Protein AF-A0A2K6EW60-F1 (afdb_monomer)

Foldseek 3Di:
DDDDDDDDDDDDDDDDDDDDDDDDDPDDPPDDPVVVVVVVVVVVVVVVVVVVVVVVVVVVVVVVVVVVVVVVVVVVVVVVVVVVVPDPDDDDDDDDDDDDDDDDDDDDDDDDDDDDDDDDDDDDDDDPDDPPDPPPPDDDWDWDWDADPVDDWDDDPPDTAGQTDTPDTDDDQWDDDPSDIDGDDDDDDDDKDKDWDQDQPQKDKDFDKDQDPDDDDPDDRIDGPDMWMDGAHNPRGTDMTMDD

InterPro domains:
  IPR006052 Tumour necrosis factor domain [PS50049] (141-244)
  IPR008983 Tumour necrosis factor-like domain superfamily [G3DSA:2.60.120.40] (130-244)
  IPR008983 Tumour necrosis factor-like domain superfamily [SSF49842] (140-243)
  IPR051748 Tumor Necrosis Factor Ligand Superfamily [PTHR15151] (17-244)

Nearest PDB structures (foldseek):
  4zch-assembly2_B  TM=1.002E+00  e=2.000E-14  Homo sapiens
  6fxn-assembly2_L  TM=9.924E-01  e=2.827E-14  Homo sapiens
  3v56-assembly1_B  TM=1.003E+00  e=1.421E-13  Homo sapiens
  4zch-assembly1_A  TM=9.980E-01  e=1.006E-13  Homo sapiens

Secondary structure (DSSP, 8-state):
--------------------------------HHHHHHHHHHHHHHHHHHHHHHHHHHHHHHHHHHHHHHHHHHHHHHHHHHHHHT---PPPP--------------------------------------PPP----PPPEEEEEE-SSSPPEEETTEEE--EEEEEEESSSEEE-SSSEEE-S-S-----EEEEE---SSEEEEEEEEE-SS--TT--SEEEEEEEEEE--SSS--EEEEE-

Organism: Propithecus coquereli (NCBI:txid379532)

Solvent-accessible surface area (backbone atoms only — not comparable to full-atom values): 16689 Å² total; per-residue (Å²): 131,85,78,88,78,90,80,87,80,85,89,83,90,81,82,90,87,85,87,85,81,89,80,91,79,89,72,82,84,79,74,57,69,72,61,53,54,53,50,53,52,51,51,52,51,52,52,50,51,51,49,51,51,53,50,52,50,49,54,52,50,53,49,53,52,52,51,52,51,50,52,56,49,51,54,50,52,52,52,49,50,54,58,63,73,71,59,80,79,83,80,86,85,80,93,84,82,89,84,85,86,84,88,87,86,87,84,92,79,90,86,82,87,84,83,90,82,92,84,83,87,81,91,83,88,76,79,94,63,78,81,77,68,82,78,77,76,84,72,84,61,46,69,44,72,40,78,40,86,88,54,74,72,47,74,57,87,100,42,77,40,77,38,60,37,82,69,51,76,40,80,68,41,55,41,83,54,94,78,40,82,41,80,70,54,93,78,90,79,92,66,71,50,73,50,78,41,69,56,49,55,63,63,46,71,54,68,49,66,49,71,53,91,76,72,62,96,87,55,72,50,65,40,74,78,45,75,32,73,42,77,35,46,80,69,84,28,76,50,71,41,71,45,106

pLDDT: mean 74.71, std 27.32, range [27.41, 98.81]

Mean predicted aligned error: 21.94 Å

Sequence (244 aa):
MEREQSRLSSSLKKREEMKPKECVSILPQKESPSVRVSRDGQLLAATLLLALLSCCLAVVSFYQVATLQADLASLRAELQGHQAEQLPEAAVVPTAVLGEAPAVTPGLKIFVPPAPGESNSSRSRRSKRALQGPEETVTQDCLQLIADGDTPTIRKGAYTFVPWLLSFKRGRALEEKENKILVKETGYFFIYGQVLYTDSTFA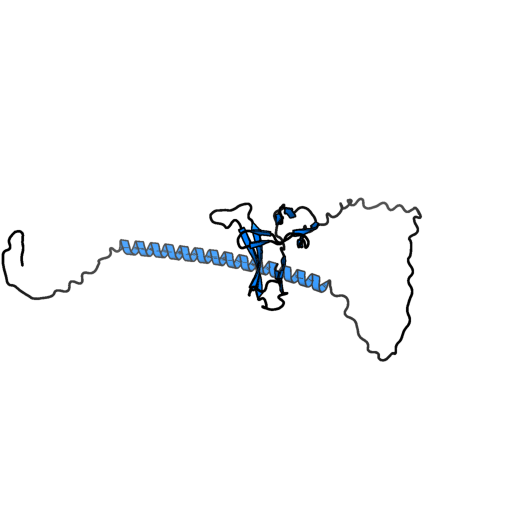MGHLIQRKKVHVFGDELSLVTLFRCIQNMPETLPNNSCYSA

Structure (mmCIF, N/CA/C/O backbone):
data_AF-A0A2K6EW60-F1
#
_entry.id   AF-A0A2K6EW60-F1
#
loop_
_atom_site.group_PDB
_atom_site.id
_atom_site.type_symbol
_atom_site.label_atom_id
_atom_site.label_alt_id
_atom_site.label_comp_id
_atom_site.label_asym_id
_atom_site.label_entity_id
_atom_site.label_seq_id
_atom_site.pdbx_PDB_ins_code
_atom_site.Cartn_x
_atom_site.Cartn_y
_atom_site.Cartn_z
_atom_site.occupancy
_atom_site.B_iso_or_equiv
_atom_site.auth_seq_id
_atom_site.auth_comp_id
_atom_site.auth_asym_id
_atom_site.auth_atom_id
_atom_site.pdbx_PDB_model_num
ATOM 1 N N . MET A 1 1 ? -30.288 -68.039 -40.093 1.00 37.00 1 MET A N 1
ATOM 2 C CA . MET A 1 1 ? -29.920 -68.595 -38.773 1.00 37.00 1 MET A CA 1
ATOM 3 C C . MET A 1 1 ? -30.644 -67.744 -37.745 1.00 37.00 1 MET A C 1
ATOM 5 O O . MET A 1 1 ? -30.634 -66.532 -37.898 1.00 37.00 1 MET A O 1
ATOM 9 N N . GLU A 1 2 ? -31.534 -68.296 -36.923 1.00 28.55 2 GLU A N 1
ATOM 10 C CA . GLU A 1 2 ? -31.277 -69.320 -35.887 1.00 28.55 2 GLU A CA 1
ATOM 11 C C . GLU A 1 2 ? -30.359 -68.774 -34.773 1.00 28.55 2 GLU A C 1
ATOM 13 O O . GLU A 1 2 ? -29.319 -68.212 -35.093 1.00 28.55 2 GLU A O 1
ATOM 18 N N . ARG A 1 3 ? -30.684 -68.909 -33.478 1.00 32.09 3 ARG A N 1
ATOM 19 C CA . ARG A 1 3 ? -31.762 -69.715 -32.861 1.00 32.09 3 ARG A CA 1
ATOM 20 C C . ARG A 1 3 ? -32.181 -69.167 -31.483 1.00 32.09 3 ARG A C 1
ATOM 22 O O . ARG A 1 3 ? -31.353 -68.578 -30.813 1.00 32.09 3 ARG A O 1
ATOM 29 N N . GLU A 1 4 ? -33.457 -69.391 -31.135 1.00 35.03 4 GLU A N 1
ATOM 30 C CA . GLU A 1 4 ? -34.019 -69.892 -29.851 1.00 35.03 4 GLU A CA 1
ATOM 31 C C . GLU A 1 4 ? -33.426 -69.458 -28.467 1.00 35.03 4 GLU A C 1
ATOM 33 O O . GLU A 1 4 ? -32.244 -69.209 -28.325 1.00 35.03 4 GLU A O 1
ATOM 38 N N . GLN A 1 5 ? -34.181 -69.392 -27.353 1.00 37.41 5 GLN A N 1
ATOM 39 C CA . GLN A 1 5 ? -35.509 -69.963 -27.069 1.00 37.41 5 GLN A CA 1
ATOM 40 C C . GLN A 1 5 ? -36.254 -69.277 -25.893 1.00 37.41 5 GLN A C 1
ATOM 42 O O . GLN A 1 5 ? -35.665 -69.003 -24.854 1.00 37.41 5 GLN A O 1
ATOM 47 N N . SER A 1 6 ? -37.594 -69.272 -25.986 1.00 34.19 6 SER A N 1
ATOM 48 C CA . SER A 1 6 ? -38.543 -69.589 -24.888 1.00 34.19 6 SER A CA 1
ATOM 49 C C . SER A 1 6 ? -38.905 -68.548 -23.799 1.00 34.19 6 SER A C 1
ATOM 51 O O . SER A 1 6 ? -38.083 -67.722 -23.436 1.00 34.19 6 SER A O 1
ATOM 53 N N . ARG A 1 7 ? -40.120 -68.560 -23.202 1.00 35.72 7 ARG A N 1
ATOM 54 C CA . ARG A 1 7 ? -41.441 -69.139 -23.599 1.00 35.72 7 ARG A CA 1
ATOM 55 C C . ARG A 1 7 ? -42.582 -68.576 -22.716 1.00 35.72 7 ARG A C 1
ATOM 57 O O . ARG A 1 7 ? -42.380 -68.431 -21.522 1.00 35.72 7 ARG A O 1
ATOM 64 N N . LEU A 1 8 ? -43.796 -68.526 -23.294 1.00 33.47 8 LEU A N 1
ATOM 65 C CA . LEU A 1 8 ? -45.128 -68.634 -22.640 1.00 33.47 8 LEU A CA 1
ATOM 66 C C . LEU A 1 8 ? -45.577 -67.475 -21.700 1.00 33.47 8 LEU A C 1
ATOM 68 O O . LEU A 1 8 ? -44.749 -66.792 -21.120 1.00 33.47 8 LEU A O 1
ATOM 72 N N . SER A 1 9 ? -46.879 -67.182 -21.530 1.00 31.69 9 SER A N 1
ATOM 73 C CA . SER A 1 9 ? -48.114 -67.844 -22.019 1.00 31.69 9 SER A CA 1
ATOM 74 C C . SER A 1 9 ? -49.239 -66.868 -22.461 1.00 31.69 9 SER A C 1
ATOM 76 O O . SER A 1 9 ? -49.201 -65.675 -22.189 1.00 31.69 9 SER A O 1
ATOM 78 N N . SER A 1 10 ? -50.221 -67.432 -23.185 1.00 28.69 10 SER A N 1
ATOM 79 C CA . SER A 1 10 ? -51.613 -66.993 -23.484 1.00 28.69 10 SER A CA 1
ATOM 80 C C . SER A 1 10 ? -52.146 -65.673 -22.882 1.00 28.69 10 SER A C 1
ATOM 82 O O . SER A 1 10 ? -52.072 -65.496 -21.674 1.00 28.69 10 SER A O 1
ATOM 84 N N . SER A 1 11 ? -52.768 -64.720 -23.595 1.00 29.05 11 SER A N 1
ATOM 85 C CA . SER A 1 11 ? -53.714 -64.735 -24.744 1.00 29.05 11 SER A CA 1
ATOM 86 C C . SER A 1 11 ? -55.158 -65.211 -24.451 1.00 29.05 11 SER A C 1
ATOM 88 O O . SER A 1 11 ? -55.350 -66.354 -24.052 1.00 29.05 11 SER A O 1
ATOM 90 N N . LEU A 1 12 ? -56.172 -64.350 -24.713 1.00 32.97 12 LEU A N 1
ATOM 91 C CA . LEU A 1 12 ? -57.373 -64.607 -25.562 1.00 32.97 12 LEU A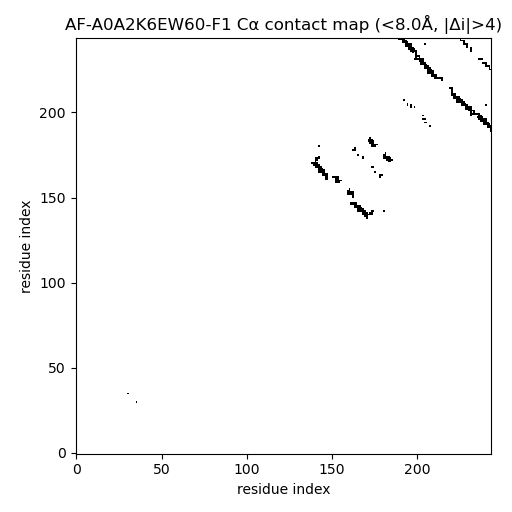 CA 1
ATOM 92 C C . LEU A 1 12 ? -58.561 -63.618 -25.373 1.00 32.97 12 LEU A C 1
ATOM 94 O O . LEU A 1 12 ? -59.160 -63.602 -24.308 1.00 32.97 12 LEU A O 1
ATOM 98 N N . LYS A 1 13 ? -59.027 -63.013 -26.494 1.00 30.81 13 LYS A N 1
ATOM 99 C CA . LYS A 1 13 ? -60.425 -62.556 -26.804 1.00 30.81 13 LYS A CA 1
ATOM 100 C C . LYS A 1 13 ? -61.049 -61.451 -25.902 1.00 30.81 13 LYS A C 1
ATOM 102 O O . LYS A 1 13 ? -60.598 -61.232 -24.794 1.00 30.81 13 LYS A O 1
ATOM 107 N N . LYS A 1 14 ? -62.090 -60.689 -26.294 1.00 29.70 14 LYS A N 1
ATOM 108 C CA . LYS A 1 14 ? -62.902 -60.502 -27.537 1.00 29.70 14 LYS A CA 1
ATOM 109 C C . LYS A 1 14 ? -63.419 -59.027 -27.485 1.00 29.70 14 LYS A C 1
ATOM 111 O O . LYS A 1 14 ? -63.946 -58.666 -26.445 1.00 29.70 14 LYS A O 1
ATOM 116 N N . ARG A 1 15 ? -63.197 -58.150 -28.481 1.00 31.23 15 ARG A N 1
ATOM 117 C CA . ARG A 1 15 ? -64.096 -57.817 -29.631 1.00 31.23 15 ARG A CA 1
ATOM 118 C C . ARG A 1 15 ? -64.902 -56.496 -29.454 1.00 31.23 15 ARG A C 1
ATOM 120 O O . ARG A 1 15 ? -65.101 -56.072 -28.329 1.00 31.23 15 ARG A O 1
ATOM 127 N N . GLU A 1 16 ? -65.283 -55.881 -30.589 1.00 30.16 16 GLU A N 1
ATOM 128 C CA . GLU A 1 16 ? -66.272 -54.791 -30.849 1.00 30.16 16 GLU A CA 1
ATOM 129 C C . GLU A 1 16 ? -67.360 -54.573 -29.762 1.00 30.16 16 GLU A C 1
ATOM 131 O O . GLU A 1 16 ? -67.877 -55.560 -29.243 1.00 30.16 16 GLU A O 1
ATOM 136 N N . GLU A 1 17 ? -67.848 -53.361 -29.437 1.00 31.44 17 GLU A N 1
ATOM 137 C CA . GLU A 1 17 ? -67.480 -51.964 -29.810 1.00 31.44 17 GLU A CA 1
ATOM 138 C C . GLU A 1 17 ? -67.852 -51.001 -28.619 1.00 31.44 17 GLU A C 1
ATOM 140 O O . GLU A 1 17 ? -67.762 -51.470 -27.489 1.00 31.44 17 GLU A O 1
ATOM 145 N N . MET A 1 18 ? -68.235 -49.704 -28.647 1.00 28.11 18 MET A N 1
ATOM 146 C CA . MET A 1 18 ? -68.664 -48.721 -29.673 1.00 28.11 18 MET A CA 1
ATOM 147 C C . MET A 1 18 ? -68.433 -47.253 -29.204 1.00 28.11 18 MET A C 1
ATOM 149 O O . MET A 1 18 ? -68.168 -47.019 -28.024 1.00 28.11 18 MET A O 1
ATOM 153 N N . LYS A 1 19 ? -68.611 -46.243 -30.080 1.00 42.91 19 LYS A N 1
ATOM 154 C CA . LYS A 1 19 ? -68.843 -44.813 -29.706 1.00 42.91 19 LYS A CA 1
ATOM 155 C C . LYS A 1 19 ? -70.358 -44.523 -29.585 1.00 42.91 19 LYS A C 1
ATOM 157 O O . LYS A 1 19 ? -71.101 -45.129 -30.354 1.00 42.91 19 LYS A O 1
ATOM 162 N N . PRO A 1 20 ? -70.848 -43.583 -28.727 1.00 41.34 20 PRO A N 1
ATOM 163 C CA . PRO A 1 20 ? -70.525 -42.145 -28.849 1.00 41.34 20 PRO A CA 1
ATOM 164 C C . PRO A 1 20 ? -70.610 -41.285 -27.546 1.00 41.34 20 PRO A C 1
ATOM 166 O O . PRO A 1 20 ? -70.787 -41.801 -26.452 1.00 41.34 20 PRO A O 1
ATOM 169 N N . LYS A 1 21 ? -70.562 -39.947 -27.720 1.00 28.11 21 LYS A N 1
ATOM 170 C CA . LYS A 1 21 ? -71.009 -38.858 -26.808 1.00 28.11 21 LYS A CA 1
ATOM 171 C C . LYS A 1 21 ? -70.290 -38.656 -25.459 1.00 28.11 21 LYS A C 1
ATOM 173 O O . LYS A 1 21 ? -70.706 -39.128 -24.411 1.00 28.11 21 LYS A O 1
ATOM 178 N N . GLU A 1 22 ? -69.250 -37.822 -25.523 1.00 45.56 22 GLU A N 1
ATOM 179 C CA . GLU A 1 22 ? -69.233 -36.478 -24.909 1.00 45.56 22 GLU A CA 1
ATOM 180 C C . GLU A 1 22 ? -70.225 -36.185 -23.764 1.00 45.56 22 GLU A C 1
ATOM 182 O O . GLU A 1 22 ? -71.439 -36.198 -23.961 1.00 45.56 22 GLU A O 1
ATOM 187 N N . CYS A 1 23 ? -69.692 -35.758 -22.613 1.00 28.62 23 CYS A N 1
ATOM 188 C CA . CYS A 1 23 ? -70.417 -34.919 -21.659 1.00 28.62 23 CYS A CA 1
ATOM 189 C C . CYS A 1 23 ? -69.422 -34.031 -20.885 1.00 28.62 23 CYS A C 1
ATOM 191 O O . CYS A 1 23 ? -68.579 -34.535 -20.141 1.00 28.62 23 CYS A O 1
ATOM 193 N N . VAL A 1 24 ? -69.483 -32.711 -21.088 1.00 44.97 24 VAL A N 1
ATOM 194 C CA . VAL A 1 24 ? -68.655 -31.738 -20.357 1.00 44.97 24 VAL A CA 1
ATOM 195 C C . VAL A 1 24 ? -69.242 -31.525 -18.963 1.00 44.97 24 VAL A C 1
ATOM 197 O O . VAL A 1 24 ? -70.320 -30.953 -18.822 1.00 44.97 24 VAL A O 1
ATOM 200 N N . SER A 1 25 ? -68.501 -31.926 -17.931 1.00 33.44 25 SER A N 1
ATOM 201 C CA . SER A 1 25 ? -68.887 -31.747 -16.525 1.00 33.44 25 SER A CA 1
ATOM 202 C C . SER A 1 25 ? -68.046 -30.660 -15.857 1.00 33.44 25 SER A C 1
ATOM 204 O O . SER A 1 25 ? -67.147 -30.949 -15.068 1.00 33.44 25 SER A O 1
ATOM 206 N N . ILE A 1 26 ? -68.347 -29.392 -16.160 1.00 44.56 26 ILE A N 1
ATOM 207 C CA . ILE A 1 26 ? -67.877 -28.266 -15.339 1.00 44.56 26 ILE A CA 1
ATOM 208 C C . ILE A 1 26 ? -68.571 -28.381 -13.979 1.00 44.56 26 ILE A C 1
ATOM 210 O O . ILE A 1 26 ? -69.775 -28.156 -13.874 1.00 44.56 26 ILE A O 1
ATOM 214 N N . LEU A 1 27 ? -67.814 -28.724 -12.938 1.00 33.81 27 LEU A N 1
ATOM 215 C CA . LEU A 1 27 ? -68.308 -28.775 -11.565 1.00 33.81 27 LEU A CA 1
ATOM 216 C C . LEU A 1 27 ? -67.555 -27.713 -10.748 1.00 33.81 27 LEU A C 1
ATOM 218 O O . LEU A 1 27 ? -66.328 -27.784 -10.653 1.00 33.81 27 LEU A O 1
ATOM 222 N N . PRO A 1 28 ? -68.242 -26.690 -10.202 1.00 39.62 28 PRO A N 1
ATOM 223 C CA . PRO A 1 28 ? -67.572 -25.580 -9.538 1.00 39.62 28 PRO A CA 1
ATOM 224 C C . PRO A 1 28 ? -66.906 -26.048 -8.242 1.00 39.62 28 PRO A C 1
ATOM 226 O O . PRO A 1 28 ? -67.552 -26.659 -7.386 1.00 39.62 28 PRO A O 1
ATOM 229 N N . GLN A 1 29 ? -65.626 -25.711 -8.061 1.00 36.34 29 GLN A N 1
ATOM 230 C CA . GLN A 1 29 ? -64.937 -25.934 -6.793 1.00 36.34 29 GLN A CA 1
ATOM 231 C C . GLN A 1 29 ? -65.559 -25.029 -5.723 1.00 36.34 29 GLN A C 1
ATOM 233 O O . GLN A 1 29 ? -65.269 -23.836 -5.630 1.00 36.34 29 GLN A O 1
ATOM 238 N N . LYS A 1 30 ? -66.458 -25.609 -4.925 1.00 41.06 30 LYS A N 1
ATOM 239 C CA . LYS A 1 30 ? -67.172 -24.937 -3.839 1.00 41.06 30 LYS A CA 1
ATOM 240 C C . LYS A 1 30 ? -66.220 -24.669 -2.670 1.00 41.06 30 LYS A C 1
ATOM 242 O O . LYS A 1 30 ? -66.219 -25.406 -1.687 1.00 41.06 30 LYS A O 1
ATOM 247 N N . GLU A 1 31 ? -65.403 -23.622 -2.782 1.00 45.00 31 GLU A N 1
ATOM 248 C CA . GLU A 1 31 ? -64.632 -23.106 -1.649 1.00 45.00 31 GLU A CA 1
ATOM 249 C C . GLU A 1 31 ? -65.576 -22.766 -0.486 1.00 45.00 31 GLU A C 1
ATOM 251 O O . GLU A 1 31 ? -66.509 -21.971 -0.629 1.00 45.00 31 GLU A O 1
ATOM 256 N N . SER A 1 32 ? -65.331 -23.368 0.677 1.00 47.62 32 SER A N 1
ATOM 257 C CA . SER A 1 32 ? -66.057 -23.051 1.906 1.00 47.62 32 SER A CA 1
ATOM 258 C C . SER A 1 32 ? -65.801 -21.590 2.308 1.00 47.62 32 SER A C 1
ATOM 260 O O . SER A 1 32 ? -64.632 -21.202 2.390 1.00 47.62 32 SER A O 1
ATOM 262 N N . PRO A 1 33 ? -66.837 -20.786 2.634 1.00 53.44 33 PRO A N 1
ATOM 263 C CA . PRO A 1 33 ? -66.670 -19.362 2.953 1.00 53.44 33 PRO A CA 1
ATOM 264 C C . PRO A 1 33 ? -65.633 -19.069 4.049 1.00 53.44 33 PRO A C 1
ATOM 266 O O . PRO A 1 33 ? -64.918 -18.073 3.976 1.00 53.44 33 PRO A O 1
ATOM 269 N N . SER A 1 34 ? -65.496 -19.971 5.026 1.00 50.94 34 SER A N 1
ATOM 270 C CA . SER A 1 34 ? -64.519 -19.886 6.117 1.00 50.94 34 SER A CA 1
ATOM 271 C C . SER A 1 34 ? -63.055 -19.863 5.659 1.00 50.94 34 SER A C 1
ATOM 273 O O . SER A 1 34 ? -62.233 -19.197 6.287 1.00 50.94 34 SER A O 1
ATOM 275 N N . VAL A 1 35 ? -62.710 -20.553 4.566 1.00 47.88 35 VAL A N 1
ATOM 276 C CA . VAL A 1 35 ? -61.325 -20.623 4.063 1.00 47.88 35 VAL A CA 1
ATOM 277 C C . VAL A 1 35 ? -60.925 -19.309 3.396 1.00 47.88 35 VAL A C 1
ATOM 279 O O . VAL A 1 35 ? -59.803 -18.839 3.590 1.00 47.88 35 VAL A O 1
ATOM 282 N N . ARG A 1 36 ? -61.852 -18.687 2.655 1.00 51.62 36 ARG A N 1
ATOM 283 C CA . ARG A 1 36 ? -61.606 -17.417 1.961 1.00 51.62 36 ARG A CA 1
ATOM 284 C C . ARG A 1 36 ? -61.434 -16.270 2.966 1.00 51.62 36 ARG A C 1
ATOM 286 O O . ARG A 1 36 ? -60.388 -15.634 2.967 1.00 51.62 36 ARG A O 1
ATOM 293 N N . VAL A 1 37 ? -62.352 -16.151 3.934 1.00 54.12 37 VAL A N 1
ATOM 294 C CA . VAL A 1 37 ? -62.275 -15.164 5.035 1.00 54.12 37 VAL A CA 1
ATOM 295 C C . VAL A 1 37 ? -60.965 -15.267 5.834 1.00 54.12 37 VAL A C 1
ATOM 297 O O . VAL A 1 37 ? -60.380 -14.244 6.184 1.00 54.12 37 VAL A O 1
ATOM 300 N N . SER A 1 38 ? -60.465 -16.483 6.091 1.00 57.78 38 SER A N 1
ATOM 301 C CA . SER A 1 38 ? -59.180 -16.685 6.785 1.00 57.78 38 SER A CA 1
ATOM 302 C C . SER A 1 38 ? -57.979 -16.169 5.974 1.00 57.78 38 SER A C 1
ATOM 304 O O . SER A 1 38 ? -57.079 -15.530 6.522 1.00 57.78 38 SER A O 1
ATOM 306 N N . ARG A 1 39 ? -57.990 -16.375 4.649 1.00 61.53 39 ARG A N 1
ATOM 307 C CA . ARG A 1 39 ? -56.972 -15.839 3.729 1.00 61.53 39 ARG A CA 1
ATOM 308 C C . ARG A 1 39 ? -57.026 -14.318 3.625 1.00 61.53 39 ARG A C 1
ATOM 310 O O . ARG A 1 39 ? -55.982 -13.676 3.706 1.00 61.53 39 ARG A O 1
ATOM 317 N N . ASP A 1 40 ? -58.220 -13.752 3.489 1.00 71.06 40 ASP A N 1
ATOM 318 C CA . ASP A 1 40 ? -58.415 -12.304 3.373 1.00 71.06 40 ASP A CA 1
ATOM 319 C C . ASP A 1 40 ? -57.953 -11.587 4.656 1.00 71.06 40 ASP A C 1
ATOM 321 O O . ASP A 1 40 ? -57.226 -10.596 4.589 1.00 71.06 40 ASP A O 1
ATOM 325 N N . GLY A 1 41 ? -58.262 -12.147 5.833 1.00 78.19 41 GLY A N 1
ATOM 326 C CA . GLY A 1 41 ? -57.751 -11.659 7.119 1.00 78.19 41 GLY A CA 1
ATOM 327 C C . GLY A 1 41 ? -56.222 -11.727 7.240 1.00 78.19 41 GLY A C 1
ATOM 328 O O . GLY A 1 41 ? -55.603 -10.786 7.737 1.00 78.19 41 GLY A O 1
ATOM 329 N N . GLN A 1 42 ? -55.592 -12.795 6.741 1.00 82.50 42 GLN A N 1
ATOM 330 C CA . GLN A 1 42 ? -54.131 -12.928 6.743 1.00 82.50 42 GLN A CA 1
ATOM 331 C C . GLN A 1 42 ? -53.451 -11.945 5.772 1.00 82.50 42 GLN A C 1
ATOM 333 O O . GLN A 1 42 ? -52.402 -11.388 6.100 1.00 82.50 42 GLN A O 1
ATOM 338 N N . LEU A 1 43 ? -54.059 -11.684 4.609 1.00 86.62 43 LEU A N 1
ATOM 339 C CA . LEU A 1 43 ? -53.596 -10.666 3.660 1.00 86.62 43 LEU A CA 1
ATOM 340 C C . LEU A 1 43 ? -53.725 -9.252 4.242 1.00 86.62 43 LEU A C 1
ATOM 342 O O . LEU A 1 43 ? -52.778 -8.476 4.141 1.00 86.62 43 LEU A O 1
ATOM 346 N N . LEU A 1 44 ? -54.842 -8.934 4.904 1.00 90.06 44 LEU A N 1
ATOM 347 C CA . LEU A 1 44 ? -55.041 -7.653 5.595 1.00 90.06 44 LEU A CA 1
ATOM 348 C C . LEU A 1 44 ? -54.040 -7.450 6.744 1.00 90.06 44 LEU A C 1
ATOM 350 O O . LEU A 1 44 ? -53.484 -6.365 6.893 1.00 90.06 44 LEU A O 1
ATOM 354 N N . ALA A 1 45 ? -53.750 -8.492 7.528 1.00 89.75 45 ALA A N 1
ATOM 355 C CA . ALA A 1 45 ? -52.713 -8.427 8.557 1.00 89.75 45 ALA A CA 1
ATOM 356 C C . ALA A 1 45 ? -51.317 -8.177 7.950 1.00 89.75 45 ALA A C 1
ATOM 358 O O . ALA A 1 45 ? -50.556 -7.357 8.464 1.00 89.75 45 ALA A O 1
ATOM 359 N N . ALA A 1 46 ? -50.992 -8.831 6.829 1.00 91.88 46 ALA A N 1
ATOM 360 C CA . ALA A 1 46 ? -49.725 -8.633 6.130 1.00 91.88 46 ALA A CA 1
ATOM 361 C C . ALA A 1 46 ? -49.588 -7.219 5.535 1.00 91.88 46 ALA A C 1
ATOM 363 O O . ALA A 1 46 ? -48.527 -6.606 5.675 1.00 91.88 46 ALA A O 1
ATOM 364 N N . THR A 1 47 ? -50.639 -6.664 4.918 1.00 92.81 47 THR A N 1
ATOM 365 C CA . THR A 1 47 ? -50.600 -5.293 4.376 1.00 92.81 47 THR A CA 1
ATOM 366 C C . THR A 1 47 ? -50.535 -4.238 5.478 1.00 92.81 47 THR A C 1
ATOM 368 O O . THR A 1 47 ? -49.801 -3.264 5.319 1.00 92.81 47 THR A O 1
ATOM 371 N N . LEU A 1 48 ? -51.202 -4.446 6.619 1.00 95.12 48 LEU A N 1
ATOM 372 C CA . LEU A 1 48 ? -51.066 -3.579 7.796 1.00 95.12 48 LEU A CA 1
ATOM 373 C C . LEU A 1 48 ? -49.641 -3.608 8.372 1.00 95.12 48 LEU A C 1
ATOM 375 O O . LEU A 1 48 ? -49.088 -2.551 8.665 1.00 95.12 48 LEU A O 1
ATOM 379 N N . LEU A 1 49 ? -49.014 -4.785 8.481 1.00 95.88 49 LEU A N 1
ATOM 380 C CA . LEU A 1 49 ? -47.618 -4.905 8.924 1.00 95.88 49 LEU A CA 1
ATOM 381 C C . LEU A 1 49 ? -46.643 -4.225 7.949 1.00 95.88 49 LEU A C 1
ATOM 383 O O . LEU A 1 49 ? -45.761 -3.489 8.387 1.00 95.88 49 LEU A O 1
ATOM 387 N N . LEU A 1 50 ? -46.824 -4.408 6.637 1.00 96.19 50 LEU A N 1
ATOM 388 C CA . LEU A 1 50 ? -46.036 -3.719 5.607 1.00 96.19 50 LEU A CA 1
ATOM 389 C C . LEU A 1 50 ? -46.217 -2.194 5.662 1.00 96.19 50 LEU A C 1
ATOM 391 O O . LEU A 1 50 ? -45.229 -1.462 5.598 1.00 96.19 50 LEU A O 1
ATOM 395 N N . ALA A 1 51 ? -47.449 -1.710 5.840 1.00 96.44 51 ALA A N 1
ATOM 396 C CA . ALA A 1 51 ? -47.736 -0.285 5.982 1.00 96.44 51 ALA A CA 1
ATOM 397 C C . ALA A 1 51 ? -47.066 0.302 7.237 1.00 96.44 51 ALA A C 1
ATOM 399 O O . ALA A 1 51 ? -46.375 1.317 7.137 1.00 96.44 51 ALA A O 1
ATOM 400 N N . LEU A 1 52 ? -47.183 -0.369 8.389 1.00 96.88 52 LEU A N 1
ATOM 401 C CA . LEU A 1 52 ? -46.520 0.028 9.637 1.00 96.88 52 LEU A CA 1
ATOM 402 C C . LEU A 1 52 ? -44.995 0.071 9.480 1.00 96.88 52 LEU A C 1
ATOM 404 O O . LEU A 1 52 ? -44.384 1.084 9.813 1.00 96.88 52 LEU A O 1
ATOM 408 N N . LEU A 1 53 ? -44.384 -0.969 8.902 1.00 96.75 53 LEU A N 1
ATOM 409 C CA . LEU A 1 53 ? -42.941 -1.002 8.639 1.00 96.75 53 LEU A CA 1
ATOM 410 C C . LEU A 1 53 ? -42.506 0.128 7.694 1.00 96.75 53 LEU A C 1
ATOM 412 O O . LEU A 1 53 ? -41.523 0.808 7.985 1.00 96.75 53 LEU A O 1
ATOM 416 N N . SER A 1 54 ? -43.249 0.390 6.612 1.00 96.81 54 SER A N 1
ATOM 417 C CA . SER A 1 54 ? -42.943 1.511 5.708 1.00 96.81 54 SER A CA 1
ATOM 418 C C . SER A 1 54 ? -43.077 2.877 6.392 1.00 96.81 54 SER A C 1
ATOM 420 O O . SER A 1 54 ? -42.260 3.762 6.147 1.00 96.81 54 SER A O 1
ATOM 422 N N . CYS A 1 55 ? -44.042 3.032 7.304 1.00 96.94 55 CYS A N 1
ATOM 423 C CA . CYS A 1 55 ? -44.241 4.250 8.083 1.00 96.94 55 CYS A CA 1
ATOM 424 C C . CYS A 1 55 ? -43.082 4.464 9.070 1.00 96.94 55 CYS A C 1
ATOM 426 O O . CYS A 1 55 ? -42.490 5.542 9.103 1.00 96.94 55 CYS A O 1
ATOM 428 N N . CYS A 1 56 ? -42.683 3.424 9.809 1.00 96.31 56 CYS A N 1
ATOM 429 C CA . CYS A 1 56 ? -41.526 3.478 10.705 1.00 96.31 56 CYS A CA 1
ATOM 430 C C . CYS A 1 56 ? -40.225 3.802 9.950 1.00 96.31 56 CYS A C 1
ATOM 432 O O . CYS A 1 56 ? -39.465 4.660 10.396 1.00 96.31 56 CYS A O 1
ATOM 434 N N . LEU A 1 57 ? -39.986 3.175 8.792 1.00 96.38 57 LEU A N 1
ATOM 435 C CA . LEU A 1 57 ? -38.826 3.473 7.944 1.00 96.38 57 LEU A CA 1
ATOM 436 C C . LEU A 1 57 ? -38.854 4.916 7.417 1.00 96.38 57 LEU A C 1
ATOM 438 O O . LEU A 1 57 ? -37.823 5.588 7.444 1.00 96.38 57 LEU A O 1
ATOM 442 N N . ALA A 1 58 ? -40.023 5.422 7.010 1.00 96.50 58 ALA A N 1
ATOM 443 C CA . ALA A 1 58 ? -40.180 6.814 6.599 1.00 96.50 58 ALA A CA 1
ATOM 444 C C . ALA A 1 58 ? -39.845 7.780 7.749 1.00 96.50 58 ALA A C 1
ATOM 446 O O . ALA A 1 58 ? -39.016 8.668 7.559 1.00 96.50 58 ALA A O 1
ATOM 447 N N . VAL A 1 59 ? -40.395 7.570 8.952 1.00 97.06 59 VAL A N 1
ATOM 448 C CA . VAL A 1 59 ? -40.107 8.398 10.141 1.00 97.06 59 VAL A CA 1
ATOM 449 C C . VAL A 1 59 ? -38.614 8.387 10.495 1.00 97.06 59 VAL A C 1
ATOM 451 O O . VAL A 1 59 ? -38.042 9.448 10.742 1.00 97.06 59 VAL A O 1
ATOM 454 N N . VAL A 1 60 ? -37.956 7.222 10.458 1.00 96.81 60 VAL A N 1
ATOM 455 C CA . VAL A 1 60 ? -36.504 7.116 10.702 1.00 96.81 60 VAL A CA 1
ATOM 456 C C . VAL A 1 60 ? -35.699 7.848 9.623 1.00 96.81 60 VAL A C 1
ATOM 458 O O . VAL A 1 60 ? -34.749 8.555 9.956 1.00 96.81 60 VAL A O 1
ATOM 461 N N . SER A 1 61 ? -36.086 7.741 8.347 1.00 94.38 61 SER A N 1
ATOM 462 C CA . SER A 1 61 ? -35.402 8.453 7.258 1.00 94.38 61 SER A CA 1
ATOM 463 C C . SER A 1 61 ? -35.572 9.975 7.351 1.00 94.38 61 SER A C 1
ATOM 465 O O . SER A 1 61 ? -34.590 10.700 7.211 1.00 94.38 61 SER A O 1
ATOM 467 N N . PHE A 1 62 ? -36.768 10.473 7.694 1.00 96.12 62 PHE A N 1
ATOM 468 C CA . PHE A 1 62 ? -36.997 11.898 7.953 1.00 96.12 62 PHE A CA 1
ATOM 469 C C . PHE A 1 62 ? -36.185 12.407 9.148 1.00 96.12 62 PHE A C 1
ATOM 471 O O . PHE A 1 62 ? -35.625 13.498 9.065 1.00 96.12 62 PHE A O 1
ATOM 478 N N . TYR A 1 63 ? -36.065 11.622 10.225 1.00 96.00 63 TYR A N 1
ATOM 479 C CA . TYR A 1 63 ? -35.219 11.981 11.365 1.00 96.00 63 TYR A CA 1
ATOM 480 C C . TYR A 1 63 ? -33.738 12.085 10.964 1.00 96.00 63 TYR A C 1
ATOM 482 O O . TYR A 1 63 ? -33.111 13.108 11.224 1.00 96.00 63 TYR A O 1
ATOM 490 N N . GLN A 1 64 ? -33.199 11.086 10.253 1.00 95.62 64 GLN A N 1
ATOM 491 C CA . GLN A 1 64 ? -31.812 11.121 9.766 1.00 95.62 64 GLN A CA 1
ATOM 492 C C . GLN A 1 64 ? -31.556 12.305 8.822 1.00 95.62 64 GLN A C 1
ATOM 494 O O . GLN A 1 64 ? -30.543 12.986 8.959 1.00 95.62 64 GLN A O 1
ATOM 499 N N . VAL A 1 65 ? -32.481 12.594 7.898 1.00 96.38 65 VAL A N 1
ATOM 500 C CA . VAL A 1 65 ? -32.380 13.757 6.999 1.00 96.38 65 VAL A CA 1
ATOM 501 C C . VAL A 1 65 ? -32.419 15.074 7.781 1.00 96.38 65 VAL A C 1
ATOM 503 O O . VAL A 1 65 ? -31.645 15.973 7.463 1.00 96.38 65 VAL A O 1
ATOM 506 N N . ALA A 1 66 ? -33.256 15.194 8.816 1.00 93.88 66 ALA A N 1
ATOM 507 C CA . ALA A 1 66 ? -33.313 16.390 9.656 1.00 93.88 66 ALA A CA 1
ATOM 508 C C . ALA A 1 66 ? -32.016 16.607 10.459 1.00 93.88 66 ALA A C 1
ATOM 510 O O . ALA A 1 66 ? -31.506 17.727 10.489 1.00 93.88 66 ALA A O 1
ATOM 511 N N . THR A 1 67 ? -31.443 15.549 11.049 1.00 93.62 67 THR A N 1
ATOM 512 C CA . THR A 1 67 ? -30.134 15.616 11.725 1.00 93.62 67 THR A CA 1
ATOM 513 C C . THR A 1 67 ? -29.033 16.033 10.749 1.00 93.62 67 THR A C 1
ATOM 515 O O . THR A 1 67 ? -28.362 17.033 10.984 1.00 93.62 67 THR A O 1
ATOM 518 N N . LEU A 1 68 ? -28.925 15.366 9.595 1.00 92.94 68 LEU A N 1
ATOM 519 C CA . LEU A 1 68 ? -27.921 15.695 8.576 1.00 92.94 68 LEU A CA 1
ATOM 520 C C . LEU A 1 68 ? -28.083 17.120 8.016 1.00 92.94 68 LEU A C 1
ATOM 522 O O . LEU A 1 68 ? -27.092 17.761 7.674 1.00 92.94 68 LEU A O 1
ATOM 526 N N . GLN A 1 69 ? -29.309 17.648 7.929 1.00 94.62 69 GLN A N 1
ATOM 527 C CA . GLN A 1 69 ? -29.544 19.047 7.553 1.00 94.62 69 GLN A CA 1
ATOM 528 C C . GLN A 1 69 ? -29.071 20.033 8.631 1.00 94.62 69 GLN A C 1
ATOM 530 O O . GLN A 1 69 ? -28.527 21.080 8.276 1.00 94.62 69 GLN A O 1
ATOM 535 N N . ALA A 1 70 ? -29.233 19.707 9.917 1.00 92.81 70 ALA A N 1
ATOM 536 C CA . ALA A 1 70 ? -28.706 20.514 11.017 1.00 92.81 70 ALA A CA 1
ATOM 537 C C . ALA A 1 70 ? -27.166 20.497 11.041 1.00 92.81 70 ALA A C 1
ATOM 539 O O . ALA A 1 70 ? -26.550 21.562 11.108 1.00 92.81 70 ALA A O 1
ATOM 540 N N . ASP A 1 71 ? -26.548 19.325 10.878 1.00 93.06 71 ASP A N 1
ATOM 541 C CA . ASP A 1 71 ? -25.088 19.172 10.817 1.00 93.06 71 ASP A CA 1
ATOM 542 C C . ASP A 1 71 ? -24.496 19.958 9.631 1.00 93.06 71 ASP A C 1
ATOM 544 O O . ASP A 1 71 ? -23.547 20.729 9.790 1.00 93.06 71 ASP A O 1
ATOM 548 N N . LEU A 1 72 ? -25.107 19.849 8.443 1.00 92.88 72 LEU A N 1
ATOM 549 C CA . LEU A 1 72 ? -24.712 20.617 7.254 1.00 92.88 72 LEU A CA 1
ATOM 550 C C . LEU A 1 72 ? -24.927 22.130 7.410 1.00 92.88 72 LEU A C 1
ATOM 552 O O . LEU A 1 72 ? -24.193 22.906 6.796 1.00 92.88 72 LEU A O 1
ATOM 556 N N . ALA A 1 73 ? -25.914 22.570 8.193 1.00 93.00 73 ALA A N 1
ATOM 557 C CA . ALA A 1 73 ? -26.099 23.985 8.509 1.00 93.00 73 ALA A CA 1
ATOM 558 C C . ALA A 1 73 ? -25.013 24.488 9.475 1.00 93.00 73 ALA A C 1
ATOM 560 O O . ALA A 1 73 ? -24.440 25.552 9.235 1.00 93.00 73 ALA A O 1
ATOM 561 N N . SER A 1 74 ? -24.676 23.699 10.502 1.00 91.88 74 SER A N 1
ATOM 562 C CA . SER A 1 74 ? -23.606 24.009 11.459 1.00 91.88 74 SER A CA 1
ATOM 563 C C . SER A 1 74 ? -22.245 24.114 10.766 1.00 91.88 74 SER A C 1
ATOM 565 O O . SER A 1 74 ? -21.583 25.144 10.868 1.00 91.88 74 SER A O 1
ATOM 567 N N . LEU A 1 75 ? -21.872 23.110 9.964 1.00 89.88 75 LEU A N 1
ATOM 568 C CA . LEU A 1 75 ? -20.610 23.092 9.212 1.00 89.88 75 LEU A CA 1
ATOM 569 C C . LEU A 1 75 ? -20.502 24.250 8.204 1.00 89.88 75 LEU A C 1
ATOM 571 O O . LEU A 1 75 ? -19.416 24.774 7.969 1.00 89.88 75 LEU A O 1
ATOM 575 N N . ARG A 1 76 ? -21.621 24.693 7.612 1.00 92.56 76 ARG A N 1
ATOM 576 C CA . ARG A 1 76 ? -21.638 25.885 6.745 1.00 92.56 76 ARG A CA 1
ATOM 577 C C . ARG A 1 76 ? -21.419 27.177 7.528 1.00 92.56 76 ARG A C 1
ATOM 579 O O . ARG A 1 76 ? -20.690 28.034 7.041 1.00 92.56 76 ARG A O 1
ATOM 586 N N . ALA A 1 77 ? -22.014 27.310 8.713 1.00 88.62 77 ALA A N 1
ATOM 587 C CA . ALA A 1 77 ? -21.797 28.467 9.580 1.00 88.62 77 ALA A CA 1
ATOM 588 C C . ALA A 1 77 ? -20.347 28.527 10.095 1.00 88.62 77 ALA A C 1
ATOM 590 O O . ALA A 1 77 ? -19.748 29.598 10.107 1.00 88.62 77 ALA A O 1
ATOM 591 N N . GLU A 1 78 ? -19.759 27.380 10.440 1.00 88.75 78 GLU A N 1
ATOM 592 C CA . GLU A 1 78 ? -18.360 27.247 10.869 1.00 88.75 78 GLU A CA 1
ATOM 593 C C . GLU A 1 78 ? -17.378 27.619 9.741 1.00 88.75 78 GLU A C 1
ATOM 595 O O . GLU A 1 78 ? -16.508 28.472 9.925 1.00 88.75 78 GLU A O 1
ATOM 600 N N . LEU A 1 79 ? -17.588 27.097 8.524 1.00 86.06 79 LEU A N 1
ATOM 601 C CA . LEU A 1 79 ? -16.816 27.489 7.335 1.00 86.06 79 LEU A CA 1
ATOM 602 C C . LEU A 1 79 ? -16.963 28.981 6.990 1.00 86.06 79 LEU A C 1
ATOM 604 O O . LEU A 1 79 ? -15.986 29.610 6.583 1.00 86.06 79 LEU A O 1
ATOM 608 N N . GLN A 1 80 ? -18.154 29.566 7.161 1.00 82.81 80 GLN A N 1
ATOM 609 C CA . GLN A 1 80 ? -18.367 31.006 6.974 1.00 82.81 80 GLN A CA 1
ATOM 610 C C . GLN A 1 80 ? -17.695 31.845 8.070 1.00 82.81 80 GLN A C 1
ATOM 612 O O . GLN A 1 80 ? -17.168 32.912 7.760 1.00 82.81 80 GLN A O 1
ATOM 617 N N . GLY A 1 81 ? -17.649 31.358 9.313 1.00 75.19 81 GLY A N 1
ATOM 618 C CA . GLY A 1 81 ? -16.894 31.975 10.405 1.00 75.19 81 GLY A CA 1
ATOM 619 C C . GLY A 1 81 ? -15.404 32.059 10.079 1.00 75.19 81 GLY A C 1
ATOM 620 O O . GLY A 1 81 ? -14.840 33.151 10.061 1.00 75.19 81 GLY A O 1
ATOM 621 N N . HIS A 1 82 ? -14.788 30.935 9.701 1.00 74.62 82 HIS A N 1
ATOM 622 C CA . HIS A 1 82 ? -13.383 30.914 9.282 1.00 74.62 82 HIS A CA 1
ATOM 623 C C . HIS A 1 82 ? -13.117 31.773 8.034 1.00 74.62 82 HIS A C 1
ATOM 625 O O . HIS A 1 82 ? -12.100 32.459 7.968 1.00 74.62 82 HIS A O 1
ATOM 631 N N . GLN A 1 83 ? -14.035 31.804 7.061 1.00 67.25 83 GLN A N 1
ATOM 632 C CA . GLN A 1 83 ? -13.896 32.662 5.878 1.00 67.25 83 GLN A CA 1
ATOM 633 C C . GLN A 1 83 ? -14.022 34.164 6.200 1.00 67.25 83 GLN A C 1
ATOM 635 O O . GLN A 1 83 ? -13.401 34.976 5.515 1.00 67.25 83 GLN A O 1
ATOM 640 N N . ALA A 1 84 ? -14.783 34.539 7.232 1.00 59.47 84 ALA A N 1
ATOM 641 C CA . ALA A 1 84 ? -14.868 35.917 7.718 1.00 59.47 84 ALA A CA 1
ATOM 642 C C . ALA A 1 84 ? -13.646 36.324 8.563 1.00 59.47 84 ALA A C 1
ATOM 644 O O . ALA A 1 84 ? -13.211 37.471 8.491 1.00 59.47 84 ALA A O 1
ATOM 645 N N . GLU A 1 85 ? -13.071 35.395 9.333 1.00 57.88 85 GLU A N 1
ATOM 646 C CA . GLU A 1 85 ? -11.871 35.636 10.148 1.00 57.88 85 GLU A CA 1
ATOM 647 C C . GLU A 1 85 ? -10.588 35.713 9.293 1.00 57.88 85 GLU A C 1
ATOM 649 O O . GLU A 1 85 ? -9.671 36.472 9.602 1.00 57.88 85 GLU A O 1
ATOM 654 N N . GLN A 1 86 ? -10.536 34.989 8.170 1.00 49.28 86 GLN A N 1
ATOM 655 C CA . GLN A 1 86 ? -9.361 34.892 7.294 1.00 49.28 86 GLN A CA 1
ATOM 656 C C . GLN A 1 86 ? -9.320 35.951 6.165 1.00 49.28 86 GLN A C 1
ATOM 658 O O . GLN A 1 86 ? -8.714 35.717 5.117 1.00 49.28 86 GLN A O 1
ATOM 663 N N . LEU A 1 87 ? -9.951 37.119 6.352 1.00 40.00 87 LEU A N 1
ATOM 664 C CA . LEU A 1 87 ? -10.044 38.182 5.337 1.00 40.00 87 LEU A CA 1
ATOM 665 C C . LEU A 1 87 ? -9.282 39.464 5.751 1.00 40.00 87 LEU A C 1
ATOM 667 O O . LEU A 1 87 ? -9.891 40.430 6.215 1.00 40.00 87 LEU A O 1
ATOM 671 N N . PRO A 1 88 ? -7.947 39.520 5.560 1.00 43.84 88 PRO A N 1
ATOM 672 C CA . PRO A 1 88 ? -7.187 40.753 5.718 1.00 43.84 88 PRO A CA 1
ATOM 673 C C . PRO A 1 88 ? -7.471 41.725 4.560 1.00 43.84 88 PRO A C 1
ATOM 675 O O . PRO A 1 88 ? -7.046 41.505 3.429 1.00 43.84 88 PRO A O 1
ATOM 678 N N . GLU A 1 89 ? -8.203 42.793 4.882 1.00 40.44 89 GLU A N 1
ATOM 679 C CA . GLU A 1 89 ? -8.173 44.135 4.273 1.00 40.44 89 GLU A CA 1
ATOM 680 C C . GLU A 1 89 ? -7.668 44.220 2.812 1.00 40.44 89 GLU A C 1
ATOM 682 O O . GLU A 1 89 ? -6.500 44.497 2.532 1.00 40.44 89 GLU A O 1
ATOM 687 N N . ALA A 1 90 ? -8.576 43.999 1.855 1.00 35.50 90 ALA A N 1
ATOM 688 C CA . ALA A 1 90 ? -8.262 44.066 0.429 1.00 35.50 90 ALA A CA 1
ATOM 689 C C . ALA A 1 90 ? -7.894 45.499 -0.013 1.00 35.50 90 ALA A C 1
ATOM 691 O O . ALA A 1 90 ? -8.696 46.427 0.090 1.00 35.50 90 ALA A O 1
ATOM 692 N N . ALA A 1 91 ? -6.675 45.647 -0.536 1.00 35.44 91 ALA A N 1
ATOM 693 C CA . ALA A 1 91 ? -6.022 46.916 -0.849 1.00 35.44 91 ALA A CA 1
ATOM 694 C C . ALA A 1 91 ? -6.857 47.919 -1.673 1.00 35.44 91 ALA A C 1
ATOM 696 O O . ALA A 1 91 ? -7.357 47.611 -2.758 1.00 35.44 91 ALA A O 1
ATOM 697 N N . VAL A 1 92 ? -6.878 49.176 -1.214 1.00 35.47 92 VAL A N 1
ATOM 698 C CA . VAL A 1 92 ? -7.309 50.329 -2.018 1.00 35.47 92 VAL A CA 1
ATOM 699 C C . VAL A 1 92 ? -6.196 50.707 -3.001 1.00 35.47 92 VAL A C 1
ATOM 701 O O . VAL A 1 92 ? -5.071 51.003 -2.605 1.00 35.47 92 VAL A O 1
ATOM 704 N N . VAL A 1 93 ? -6.524 50.721 -4.292 1.00 41.62 93 VAL A N 1
ATOM 705 C CA . VAL A 1 93 ? -5.615 51.098 -5.388 1.00 41.62 93 VAL A CA 1
ATOM 706 C C . VAL A 1 93 ? -5.481 52.623 -5.481 1.00 41.62 93 VAL A C 1
ATOM 708 O O . VAL A 1 93 ? -6.492 53.327 -5.450 1.00 41.62 93 VAL A O 1
ATOM 711 N N . PRO A 1 94 ? -4.258 53.141 -5.697 1.00 41.91 94 PRO A N 1
ATOM 712 C CA . PRO A 1 94 ? -4.105 54.126 -6.767 1.00 41.91 94 PRO A CA 1
ATOM 713 C C . PRO A 1 94 ? -2.877 53.906 -7.670 1.00 41.91 94 PRO A C 1
ATOM 715 O O . PRO A 1 94 ? -1.737 53.770 -7.236 1.00 41.91 94 PRO A O 1
ATOM 718 N N . THR A 1 95 ? -3.166 53.960 -8.966 1.00 34.84 95 THR A N 1
ATOM 719 C CA . THR A 1 95 ? -2.293 54.083 -10.139 1.00 34.84 95 THR A CA 1
ATOM 720 C C . THR A 1 95 ? -1.083 55.023 -9.992 1.00 34.84 95 THR A C 1
ATOM 722 O O . THR A 1 95 ? -1.249 56.191 -9.648 1.00 34.84 95 THR A O 1
ATOM 725 N N . ALA A 1 96 ? 0.098 54.571 -10.433 1.00 30.17 96 ALA A N 1
ATOM 726 C CA . ALA A 1 96 ? 1.213 55.410 -10.900 1.00 30.17 96 ALA A CA 1
ATOM 727 C C . ALA A 1 96 ? 2.078 54.637 -11.927 1.00 30.17 96 ALA A C 1
ATOM 729 O O . ALA A 1 96 ? 1.896 53.431 -12.096 1.00 30.17 96 ALA A O 1
ATOM 730 N N . VAL A 1 97 ? 2.977 55.320 -12.650 1.00 32.34 97 VAL A N 1
ATOM 731 C CA . VAL A 1 97 ? 3.678 54.792 -13.844 1.00 32.34 97 VAL A CA 1
ATOM 732 C C . VAL A 1 97 ? 5.179 55.123 -13.806 1.00 32.34 97 VAL A C 1
ATOM 734 O O . VAL A 1 97 ? 5.542 56.188 -13.317 1.00 32.34 97 VAL A O 1
ATOM 737 N N . LEU A 1 98 ? 5.993 54.273 -14.455 1.00 32.81 98 LEU A N 1
ATOM 738 C CA . LEU A 1 98 ? 7.382 54.509 -14.905 1.00 32.81 98 LEU A CA 1
ATOM 739 C C . LEU A 1 98 ? 8.496 54.435 -13.831 1.00 32.81 98 LEU A C 1
ATOM 741 O O . LEU A 1 98 ? 8.343 54.933 -12.722 1.00 32.81 98 LEU A O 1
ATOM 745 N N . GLY A 1 99 ? 9.649 53.847 -14.186 1.00 27.66 99 GLY A N 1
ATOM 746 C CA . GLY A 1 99 ? 10.858 53.826 -13.344 1.00 27.66 99 GLY A CA 1
ATOM 747 C C . GLY A 1 99 ? 11.891 52.762 -13.750 1.00 27.66 99 GLY A C 1
ATOM 748 O O . GLY A 1 99 ? 11.565 51.582 -13.834 1.00 27.66 99 GLY A O 1
ATOM 749 N N . GLU A 1 100 ? 13.128 53.188 -14.013 1.00 27.41 100 GLU A N 1
ATOM 750 C CA . GLU A 1 100 ? 14.256 52.377 -14.505 1.00 27.41 100 GLU A CA 1
ATOM 751 C C . GLU A 1 100 ? 14.928 51.454 -13.459 1.00 27.41 100 GLU A C 1
ATOM 753 O O . GLU A 1 100 ? 14.720 51.567 -12.253 1.00 27.41 100 GLU A O 1
ATOM 758 N N . ALA A 1 101 ? 15.793 50.558 -13.948 1.00 29.45 101 ALA A N 1
ATOM 759 C CA . ALA A 1 101 ? 16.779 49.779 -13.176 1.00 29.45 101 ALA A CA 1
ATOM 760 C C . ALA A 1 101 ? 18.181 50.472 -13.256 1.00 29.45 101 ALA A C 1
ATOM 762 O O . ALA A 1 101 ? 18.251 51.516 -13.905 1.00 29.45 101 ALA A O 1
ATOM 763 N N . PRO A 1 102 ? 19.322 49.944 -12.726 1.00 45.97 102 PRO A N 1
ATOM 764 C CA . PRO A 1 102 ? 19.539 48.667 -12.020 1.00 45.97 102 PRO A CA 1
ATOM 765 C C . PRO A 1 102 ? 20.541 48.681 -10.814 1.00 45.97 102 PRO A C 1
ATOM 767 O O . PRO A 1 102 ? 21.186 49.678 -10.514 1.00 45.97 102 PRO A O 1
ATOM 770 N N . ALA A 1 103 ? 20.785 47.473 -10.267 1.00 28.14 103 ALA A N 1
ATOM 771 C CA . ALA A 1 103 ? 22.092 46.934 -9.814 1.00 28.14 103 ALA A CA 1
ATOM 772 C C . ALA A 1 103 ? 22.616 47.078 -8.352 1.00 28.14 103 ALA A C 1
ATOM 774 O O . ALA A 1 103 ? 22.238 47.949 -7.580 1.00 28.14 103 ALA A O 1
ATOM 775 N N . VAL A 1 104 ? 23.594 46.190 -8.073 1.00 31.92 104 VAL A N 1
ATOM 776 C CA . VAL A 1 104 ? 24.597 46.122 -6.976 1.00 31.92 104 VAL A CA 1
ATOM 777 C C . VAL A 1 104 ? 24.213 45.427 -5.644 1.00 31.92 104 VAL A C 1
ATOM 779 O O . VAL A 1 104 ? 23.491 45.942 -4.801 1.00 31.92 104 VAL A O 1
ATOM 782 N N . THR A 1 105 ? 24.818 44.248 -5.441 1.00 33.88 105 THR A N 1
ATOM 783 C CA . THR A 1 105 ? 24.991 43.466 -4.189 1.00 33.88 105 THR A CA 1
ATOM 784 C C . THR A 1 105 ? 26.388 43.738 -3.566 1.00 33.88 105 THR A C 1
ATOM 786 O O . THR A 1 105 ? 27.145 44.488 -4.185 1.00 33.88 105 THR A O 1
ATOM 789 N N . PRO A 1 106 ? 26.839 43.127 -2.434 1.00 42.91 106 PRO A N 1
ATOM 790 C CA . PRO A 1 106 ? 26.187 42.261 -1.427 1.00 42.91 106 PRO A CA 1
ATOM 791 C C . PRO A 1 106 ? 26.377 42.758 0.041 1.00 42.91 106 PRO A C 1
ATOM 793 O O . PRO A 1 106 ? 26.960 43.810 0.282 1.00 42.91 106 PRO A O 1
ATOM 796 N N . GLY A 1 107 ? 25.965 41.972 1.055 1.00 29.00 107 GLY A N 1
ATOM 797 C CA . GLY A 1 107 ? 26.258 42.296 2.467 1.00 29.00 107 GLY A CA 1
ATOM 798 C C . GLY A 1 107 ? 25.937 41.214 3.513 1.00 29.00 107 GLY A C 1
ATOM 799 O O . GLY A 1 107 ? 24.967 41.341 4.252 1.00 29.00 107 GLY A O 1
ATOM 800 N N . LEU A 1 108 ? 26.768 40.171 3.632 1.00 35.19 108 LEU A N 1
ATOM 801 C CA . LEU A 1 108 ? 26.679 39.179 4.721 1.00 35.19 108 LEU A CA 1
ATOM 802 C C . LEU A 1 108 ? 27.260 39.726 6.038 1.00 35.19 108 LEU A C 1
ATOM 804 O O . LEU A 1 108 ? 28.450 40.040 6.085 1.00 35.19 108 LEU A O 1
ATOM 808 N N . LYS A 1 109 ? 26.478 39.734 7.130 1.00 33.75 109 LYS A N 1
ATOM 809 C CA . LYS A 1 109 ? 27.008 39.780 8.509 1.00 33.75 109 LYS A CA 1
ATOM 810 C C . LYS A 1 109 ? 26.231 38.871 9.462 1.00 33.75 109 LYS A C 1
ATOM 812 O O . LYS A 1 109 ? 25.040 39.044 9.685 1.00 33.75 109 LYS A O 1
ATOM 817 N N . ILE A 1 110 ? 26.962 37.919 10.035 1.00 35.34 110 ILE A N 1
ATOM 818 C CA . ILE A 1 110 ? 26.543 37.037 11.130 1.00 35.34 110 ILE A CA 1
ATOM 819 C C . ILE A 1 110 ? 26.467 37.860 12.424 1.00 35.34 110 ILE A C 1
ATOM 821 O O . ILE A 1 110 ? 27.326 38.713 12.647 1.00 35.34 110 ILE A O 1
ATOM 825 N N . PHE A 1 111 ? 25.496 37.571 13.295 1.00 33.97 111 PHE A N 1
ATOM 826 C CA . PHE A 1 111 ? 25.448 38.111 14.657 1.00 33.97 111 PHE A CA 1
ATOM 827 C C . PHE A 1 111 ? 25.425 36.996 15.706 1.00 33.97 111 PHE A C 1
ATOM 829 O O . PHE A 1 111 ? 24.708 36.007 15.573 1.00 33.97 111 PHE A O 1
ATOM 836 N N . VAL A 1 112 ? 26.231 37.185 16.752 1.00 35.53 112 VAL A N 1
ATOM 837 C CA . VAL A 1 112 ? 26.374 36.304 17.922 1.00 35.53 112 VAL A CA 1
ATOM 838 C C . VAL A 1 112 ? 25.673 36.977 19.113 1.00 35.53 112 VAL A C 1
ATOM 840 O O . VAL A 1 112 ? 25.806 38.196 19.258 1.00 35.53 112 VAL A O 1
ATOM 843 N N . PRO A 1 113 ? 24.925 36.246 19.962 1.00 45.78 113 PRO A N 1
ATOM 844 C CA . PRO A 1 113 ? 24.175 36.849 21.063 1.00 45.78 113 PRO A CA 1
ATOM 845 C C . PRO A 1 113 ? 25.053 37.148 22.298 1.00 45.78 113 PRO A C 1
ATOM 847 O O . PRO A 1 113 ? 25.852 36.297 22.696 1.00 45.78 113 PRO A O 1
ATOM 850 N N . PRO A 1 114 ? 24.880 38.308 22.961 1.00 39.69 114 PRO A N 1
ATOM 851 C CA . PRO A 1 114 ? 25.352 38.540 24.324 1.00 39.69 114 PRO A CA 1
ATOM 852 C C . PRO A 1 114 ? 24.348 38.010 25.367 1.00 39.69 114 PRO A C 1
ATOM 854 O O . PRO A 1 114 ? 23.172 37.803 25.070 1.00 39.69 114 PRO A O 1
ATOM 857 N N . ALA A 1 115 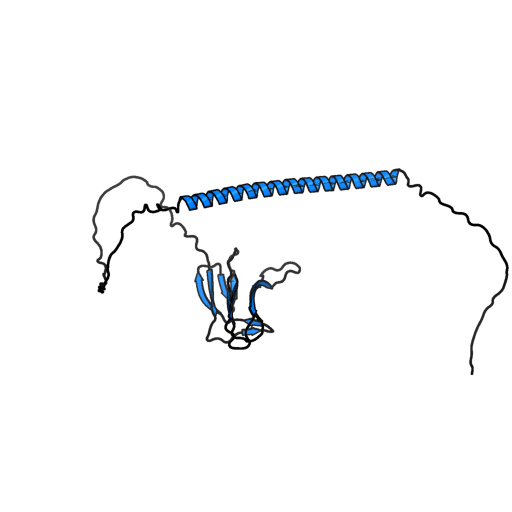? 24.826 37.795 26.595 1.00 43.81 115 ALA A N 1
ATOM 858 C CA . ALA A 1 115 ? 24.084 37.155 27.687 1.00 43.81 115 ALA A CA 1
ATOM 859 C C . ALA A 1 115 ? 23.665 38.176 28.797 1.00 43.81 115 ALA A C 1
ATOM 861 O O . ALA A 1 115 ? 23.507 39.353 28.468 1.00 43.81 115 ALA A O 1
ATOM 862 N N . PRO A 1 116 ? 23.336 37.786 30.052 1.00 48.03 116 PRO A N 1
ATOM 863 C CA . PRO A 1 116 ? 22.172 38.340 30.751 1.00 48.03 116 PRO A CA 1
ATOM 864 C C . PRO A 1 116 ? 22.433 39.620 31.560 1.00 48.03 116 PRO A C 1
ATOM 866 O O . PRO A 1 116 ? 23.530 39.849 32.062 1.00 48.03 116 PRO A O 1
ATOM 869 N N . GLY A 1 117 ? 21.364 40.391 31.784 1.00 34.28 117 GLY A N 1
ATOM 870 C CA . GLY A 1 117 ? 21.317 41.480 32.762 1.00 34.28 117 GLY A CA 1
ATOM 871 C C . GLY A 1 117 ? 20.082 41.362 33.655 1.00 34.28 117 GLY A C 1
ATOM 872 O O . GLY A 1 117 ? 18.956 41.338 33.159 1.00 34.28 117 GLY A O 1
ATOM 873 N N . GLU A 1 118 ? 20.286 41.284 34.969 1.00 44.78 118 GLU A N 1
ATOM 874 C CA . GLU A 1 118 ? 19.202 41.312 35.954 1.00 44.78 118 GLU A CA 1
ATOM 875 C C . GLU A 1 118 ? 18.696 42.745 36.174 1.00 44.78 118 GLU A C 1
ATOM 877 O O . GLU A 1 118 ? 19.480 43.690 36.260 1.00 44.78 118 GLU A O 1
ATOM 882 N N . SER A 1 119 ? 17.385 42.911 36.353 1.00 39.59 119 SER A N 1
ATOM 883 C CA . SER A 1 119 ? 16.813 44.117 36.957 1.00 39.59 119 SER A CA 1
ATOM 884 C C . SER A 1 119 ? 15.547 43.760 37.730 1.00 39.59 119 SER A C 1
ATOM 886 O O . SER A 1 119 ? 14.774 42.899 37.313 1.00 39.59 119 SER A O 1
ATOM 888 N N . ASN A 1 120 ? 15.366 44.384 38.892 1.00 40.47 120 ASN A N 1
ATOM 889 C CA . ASN A 1 120 ? 14.349 44.018 39.876 1.00 40.47 120 ASN A CA 1
ATOM 890 C C . ASN A 1 120 ? 13.222 45.060 39.980 1.00 40.47 120 ASN A C 1
ATOM 892 O O . ASN A 1 120 ? 13.366 46.211 39.573 1.00 40.47 120 ASN A O 1
ATOM 896 N N . SER A 1 121 ? 12.130 44.654 40.643 1.00 39.44 121 SER A N 1
ATOM 897 C CA . SER A 1 121 ? 10.842 45.360 40.798 1.00 39.44 121 SER A CA 1
ATOM 898 C C . SER A 1 121 ? 9.899 45.262 39.576 1.00 39.44 121 SER A C 1
ATOM 900 O O . SER A 1 121 ? 10.344 45.114 38.448 1.00 39.44 121 SER A O 1
ATOM 902 N N . SER A 1 122 ? 8.569 45.276 39.735 1.00 45.75 122 SER A N 1
ATOM 903 C CA . SER A 1 122 ? 7.779 45.641 40.924 1.00 45.75 122 SER A CA 1
ATOM 904 C C . SER A 1 122 ? 6.642 44.652 41.271 1.00 45.75 122 SER A C 1
ATOM 906 O O . SER A 1 122 ? 6.383 43.663 40.590 1.00 45.75 122 SER A O 1
ATOM 908 N N . ARG A 1 123 ? 6.003 44.873 42.427 1.00 49.53 123 ARG A N 1
ATOM 909 C CA . ARG A 1 123 ? 5.265 43.867 43.214 1.00 49.53 123 ARG A CA 1
ATOM 910 C C . ARG A 1 123 ? 3.749 43.887 42.956 1.00 49.53 123 ARG A C 1
ATOM 912 O O . ARG A 1 123 ? 2.993 44.408 43.777 1.00 49.53 123 ARG A O 1
ATOM 919 N N . SER A 1 124 ? 3.279 43.274 41.868 1.00 47.22 124 SER A N 1
ATOM 920 C CA . SER A 1 124 ? 1.832 43.136 41.611 1.00 47.22 124 SER A CA 1
ATOM 921 C C . SER A 1 124 ? 1.202 41.971 42.394 1.00 47.22 124 SER A C 1
ATOM 923 O O . SER A 1 124 ? 1.476 40.801 42.137 1.00 47.22 124 SER A O 1
ATOM 925 N N . ARG A 1 125 ? 0.327 42.279 43.363 1.00 59.03 125 ARG A N 1
ATOM 926 C CA . ARG A 1 125 ? -0.472 41.292 44.120 1.00 59.03 125 ARG A CA 1
ATOM 927 C C . ARG A 1 125 ? -1.898 41.180 43.557 1.00 59.03 125 ARG A C 1
ATOM 929 O O . ARG A 1 125 ? -2.818 41.764 44.130 1.00 59.03 125 ARG A O 1
ATOM 936 N N . ARG A 1 126 ? -2.130 40.378 42.509 1.00 56.31 126 ARG A N 1
ATOM 937 C CA . ARG A 1 126 ? -3.471 39.803 42.248 1.00 56.31 126 ARG A CA 1
ATOM 938 C C . ARG A 1 126 ? -3.451 38.607 41.296 1.00 56.31 126 ARG A C 1
ATOM 940 O O . ARG A 1 126 ? -2.531 38.435 40.517 1.00 56.31 126 ARG A O 1
ATOM 947 N N . SER A 1 127 ? -4.536 37.830 41.352 1.00 45.00 127 SER A N 1
ATOM 948 C CA . SER A 1 127 ? -4.828 36.674 40.492 1.00 45.00 127 SER A CA 1
ATOM 949 C C . SER A 1 127 ? -3.931 35.442 40.695 1.00 45.00 127 SER A C 1
ATOM 951 O O . SER A 1 127 ? -3.146 35.067 39.833 1.00 45.00 127 SER A O 1
ATOM 953 N N . LYS A 1 128 ? -4.171 34.708 41.793 1.00 54.34 128 LYS A N 1
ATOM 954 C CA . LYS A 1 128 ? -3.899 33.259 41.856 1.00 54.34 128 LYS A CA 1
ATOM 955 C C . LYS A 1 128 ? -4.937 32.513 40.994 1.00 54.34 128 LYS A C 1
ATOM 957 O O . LYS A 1 128 ? -5.753 31.757 41.517 1.00 54.34 128 LYS A O 1
ATOM 962 N N . ARG A 1 129 ? -4.961 32.790 39.684 1.00 51.12 129 ARG A N 1
ATOM 963 C CA . ARG A 1 129 ? -5.577 31.874 38.711 1.00 51.12 129 ARG A CA 1
ATOM 964 C C . ARG A 1 129 ? -4.709 30.617 38.649 1.00 51.12 129 ARG A C 1
ATOM 966 O O . ARG A 1 129 ? -3.525 30.675 38.981 1.00 51.12 129 ARG A O 1
ATOM 973 N N . ALA A 1 130 ? -5.318 29.482 38.321 1.00 49.19 130 ALA A N 1
ATOM 974 C CA . ALA A 1 130 ? -4.588 28.225 38.242 1.00 49.19 130 ALA A CA 1
ATOM 975 C C . ALA A 1 130 ? -3.426 28.359 37.251 1.00 49.19 130 ALA A C 1
ATOM 977 O O . ALA A 1 130 ? -3.568 29.008 36.213 1.00 49.19 130 ALA A O 1
ATOM 978 N N . LEU A 1 131 ? -2.299 27.721 37.572 1.00 48.50 131 LEU A N 1
ATOM 979 C CA . LEU A 1 131 ? -1.312 27.381 36.562 1.00 48.50 131 LEU A CA 1
ATOM 980 C C . LEU A 1 131 ? -2.054 26.501 35.551 1.00 48.50 131 LEU A C 1
ATOM 982 O O . LEU A 1 131 ? -2.445 25.385 35.894 1.00 48.50 131 LEU A O 1
ATOM 986 N N . GLN A 1 132 ? -2.326 27.026 34.355 1.00 51.16 132 GLN A N 1
ATOM 987 C CA . GLN A 1 132 ? -2.735 26.171 33.249 1.00 51.16 132 GLN A CA 1
ATOM 988 C C . GLN A 1 132 ? -1.598 25.165 33.075 1.00 51.16 132 GLN A C 1
ATOM 990 O O . GLN A 1 132 ? -0.435 25.561 32.964 1.00 51.16 132 GLN A O 1
ATOM 995 N N . GLY A 1 133 ? -1.920 23.872 33.164 1.00 56.00 133 GLY A N 1
ATOM 996 C CA . GLY A 1 133 ? -0.950 22.834 32.833 1.00 56.00 133 GLY A CA 1
ATOM 997 C C . GLY A 1 133 ? -0.458 23.043 31.399 1.00 56.00 133 GLY A C 1
ATOM 998 O O . GLY A 1 133 ? -1.154 23.710 30.627 1.00 56.00 133 GLY A O 1
ATOM 999 N N . PRO A 1 134 ? 0.720 22.510 31.030 1.00 60.38 134 PRO A N 1
ATOM 1000 C CA . PRO A 1 134 ? 1.132 22.519 29.634 1.00 60.38 134 PRO A CA 1
ATOM 1001 C C . PRO A 1 134 ? -0.005 21.921 28.804 1.00 60.38 134 PRO A C 1
ATOM 1003 O O . PRO A 1 134 ? -0.437 20.800 29.069 1.00 60.38 134 PRO A O 1
ATOM 1006 N N . GLU A 1 135 ? -0.528 22.706 27.865 1.00 59.22 135 GLU A N 1
ATOM 1007 C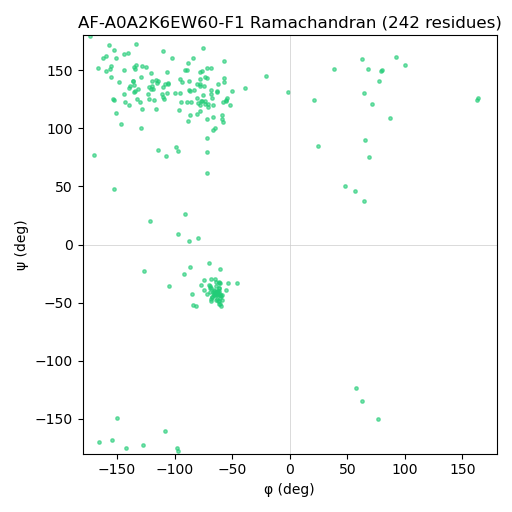 CA . GLU A 1 135 ? -1.561 22.257 26.942 1.00 59.22 135 GLU A CA 1
ATOM 1008 C C . GLU A 1 135 ? -0.987 21.065 26.175 1.00 59.22 135 GLU A C 1
ATOM 1010 O O . GLU A 1 135 ? 0.009 21.201 25.462 1.00 59.22 135 GLU A O 1
ATOM 1015 N N . GLU A 1 136 ? -1.529 19.871 26.424 1.00 67.19 136 GLU A N 1
ATOM 1016 C CA . GLU A 1 136 ? -0.944 18.629 25.927 1.00 67.19 136 GLU A CA 1
ATOM 1017 C C . GLU A 1 136 ? -1.185 18.554 24.418 1.00 67.19 136 GLU A C 1
ATOM 1019 O O . GLU A 1 136 ? -2.242 18.125 23.959 1.00 67.19 136 GLU A O 1
ATOM 1024 N N . THR A 1 137 ? -0.218 19.059 23.643 1.00 72.69 137 THR A N 1
ATOM 1025 C CA . THR A 1 137 ? -0.348 19.240 22.195 1.00 72.69 137 THR A CA 1
ATOM 1026 C C . THR A 1 137 ? -0.650 17.900 21.539 1.00 72.69 137 THR A C 1
ATOM 1028 O O . THR A 1 137 ? 0.246 17.064 21.408 1.00 72.69 137 THR A O 1
ATOM 1031 N N . VAL A 1 138 ? -1.902 17.695 21.126 1.00 86.69 138 VAL A N 1
ATOM 1032 C CA . VAL A 1 138 ? -2.370 16.423 20.567 1.00 86.69 138 VAL A CA 1
ATOM 1033 C C . VAL A 1 138 ? -1.646 16.160 19.247 1.00 86.69 138 VAL A C 1
ATOM 1035 O O . VAL A 1 138 ? -1.969 16.730 18.205 1.00 86.69 138 VAL A O 1
ATOM 1038 N N . THR A 1 139 ? -0.616 15.315 19.291 1.00 91.56 139 THR A N 1
ATOM 1039 C CA . THR A 1 139 ? 0.189 14.995 18.114 1.00 91.56 139 THR A CA 1
ATOM 1040 C C . THR A 1 139 ? -0.469 13.903 17.291 1.00 91.56 139 THR A C 1
ATOM 1042 O O . THR A 1 139 ? -0.822 12.855 17.820 1.00 91.56 139 THR A O 1
ATOM 1045 N N . GLN A 1 140 ? -0.553 14.102 15.977 1.00 96.62 140 GLN A N 1
ATOM 1046 C CA . GLN A 1 140 ? -0.879 13.016 15.059 1.00 96.62 140 GLN A CA 1
ATOM 1047 C C . GLN A 1 140 ? 0.325 12.075 14.920 1.00 96.62 140 GLN A C 1
ATOM 1049 O O . GLN A 1 140 ? 1.411 12.498 14.510 1.00 96.62 140 GLN A O 1
ATOM 1054 N N . ASP A 1 141 ? 0.115 10.809 15.269 1.00 98.00 141 ASP A N 1
ATOM 1055 C CA . ASP A 1 141 ? 1.089 9.730 15.123 1.00 98.00 141 ASP A CA 1
ATOM 1056 C C . ASP A 1 141 ? 1.215 9.299 13.659 1.00 98.00 141 ASP A C 1
ATOM 1058 O O . ASP A 1 141 ? 0.220 9.137 12.949 1.00 98.00 141 ASP A O 1
ATOM 1062 N N . CYS A 1 142 ? 2.445 9.085 13.196 1.00 98.12 142 CYS A N 1
ATOM 1063 C CA . CYS A 1 142 ? 2.716 8.735 11.804 1.00 98.12 142 CYS A CA 1
ATOM 1064 C C . CYS A 1 142 ? 4.043 7.981 11.648 1.00 98.12 142 CYS A C 1
ATOM 1066 O O . CYS A 1 142 ? 4.967 8.115 12.451 1.00 98.12 142 CYS A O 1
ATOM 1068 N N . LEU A 1 143 ? 4.141 7.162 10.602 1.00 98.75 143 LEU A N 1
ATOM 1069 C CA . LEU A 1 143 ? 5.330 6.379 10.278 1.00 98.75 143 LEU A CA 1
ATOM 1070 C C . LEU A 1 143 ? 5.465 6.314 8.760 1.00 98.75 143 LEU A C 1
ATOM 1072 O O . LEU A 1 143 ? 4.499 5.977 8.077 1.00 98.75 143 LEU A O 1
ATOM 1076 N N . GLN A 1 144 ? 6.653 6.628 8.247 1.00 98.75 144 GLN A N 1
ATOM 1077 C CA . GLN A 1 144 ? 6.959 6.573 6.820 1.00 98.75 144 GLN A CA 1
ATOM 1078 C C . GLN A 1 144 ? 8.080 5.568 6.551 1.00 98.75 144 GLN A C 1
ATOM 1080 O O . GLN A 1 144 ? 9.120 5.574 7.214 1.00 98.75 144 GLN A O 1
ATOM 1085 N N . LEU A 1 145 ? 7.868 4.728 5.540 1.00 98.81 145 LEU A N 1
ATOM 1086 C CA . LEU A 1 145 ? 8.862 3.819 4.979 1.00 98.81 145 LEU A CA 1
ATOM 1087 C C . LEU A 1 145 ? 9.319 4.347 3.613 1.00 98.81 145 LEU A C 1
ATOM 1089 O O . LEU A 1 145 ? 8.539 4.973 2.893 1.00 98.81 145 LEU A O 1
ATOM 1093 N N . ILE A 1 146 ? 10.576 4.094 3.262 1.00 98.62 146 ILE A N 1
ATOM 1094 C CA . ILE A 1 146 ? 11.165 4.374 1.944 1.00 98.62 146 ILE A CA 1
ATOM 1095 C C . ILE A 1 146 ? 11.837 3.108 1.417 1.00 98.62 146 ILE A C 1
ATOM 1097 O O . ILE A 1 146 ? 12.210 2.237 2.202 1.00 98.62 146 ILE A O 1
ATOM 1101 N N . ALA A 1 147 ? 11.952 2.973 0.097 1.00 98.56 147 ALA A N 1
ATOM 1102 C CA . ALA A 1 147 ? 12.619 1.816 -0.488 1.00 98.56 147 ALA A CA 1
ATOM 1103 C C . ALA A 1 147 ? 14.099 1.792 -0.075 1.00 98.56 147 ALA A C 1
ATOM 1105 O O . ALA A 1 147 ? 14.793 2.802 -0.194 1.00 98.56 147 ALA A O 1
ATOM 1106 N N . ASP A 1 148 ? 14.562 0.638 0.395 1.00 98.12 148 ASP A N 1
ATOM 1107 C CA . ASP A 1 148 ? 15.985 0.338 0.506 1.00 98.12 148 ASP A CA 1
ATOM 1108 C C . ASP A 1 148 ? 16.533 0.076 -0.909 1.00 98.12 148 ASP A C 1
ATOM 1110 O O . ASP A 1 148 ? 15.993 -0.754 -1.643 1.00 98.12 148 ASP A O 1
ATOM 1114 N N . GLY A 1 149 ? 17.552 0.839 -1.310 1.00 96.25 149 GLY A N 1
ATOM 1115 C CA . GLY A 1 149 ? 18.192 0.720 -2.622 1.00 96.25 149 GLY A CA 1
ATOM 1116 C C . GLY A 1 149 ? 19.309 -0.324 -2.678 1.00 96.25 149 GLY A C 1
A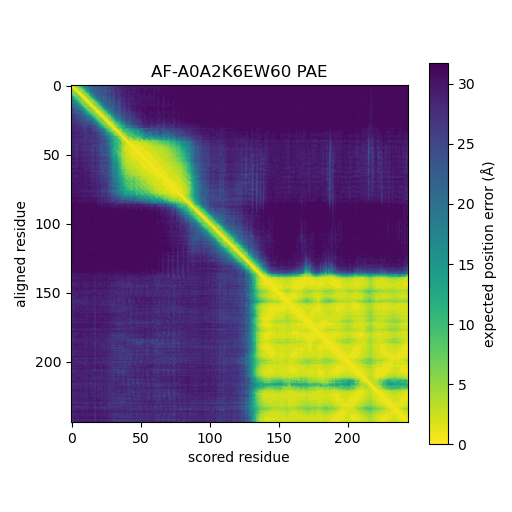TOM 1117 O O . GLY A 1 149 ? 19.647 -0.775 -3.772 1.00 96.25 149 GLY A O 1
ATOM 1118 N N . ASP A 1 150 ? 19.855 -0.719 -1.525 1.00 97.44 150 ASP A N 1
ATOM 1119 C CA . ASP A 1 150 ? 20.971 -1.664 -1.422 1.00 97.44 150 ASP A CA 1
ATOM 1120 C C . ASP A 1 150 ? 20.469 -3.115 -1.262 1.00 97.44 150 ASP A C 1
ATOM 1122 O O . ASP A 1 150 ? 21.144 -4.070 -1.663 1.00 97.44 150 ASP A O 1
ATOM 1126 N N . THR A 1 151 ? 19.255 -3.300 -0.729 1.00 97.44 151 THR A N 1
ATOM 1127 C CA . THR A 1 151 ? 18.604 -4.615 -0.589 1.00 97.44 151 THR A CA 1
ATOM 1128 C C . THR A 1 151 ? 17.811 -5.008 -1.852 1.00 97.44 151 THR A C 1
ATOM 1130 O O . THR A 1 151 ? 16.999 -4.228 -2.349 1.00 97.44 151 THR A O 1
ATOM 1133 N N . PRO A 1 152 ? 17.950 -6.245 -2.377 1.00 97.81 152 PRO A N 1
ATOM 1134 C CA . PRO A 1 152 ? 17.170 -6.712 -3.525 1.00 97.81 152 PRO A CA 1
ATOM 1135 C C . PRO A 1 152 ? 15.690 -6.979 -3.188 1.00 97.81 152 PRO A C 1
ATOM 1137 O O . PRO A 1 152 ? 15.335 -7.370 -2.077 1.00 97.81 152 PRO A O 1
ATOM 1140 N N . THR A 1 153 ? 14.808 -6.834 -4.185 1.00 97.88 153 THR A N 1
ATOM 1141 C CA . THR A 1 153 ? 13.356 -7.028 -3.999 1.00 97.88 153 THR A CA 1
ATOM 1142 C C . THR A 1 153 ? 12.973 -8.448 -3.568 1.00 97.88 153 THR A C 1
ATOM 1144 O O . THR A 1 153 ? 13.473 -9.454 -4.080 1.00 97.88 153 THR A O 1
ATOM 1147 N N . ILE A 1 154 ? 12.030 -8.537 -2.627 1.00 97.94 154 ILE A N 1
ATOM 1148 C CA . ILE A 1 154 ? 11.656 -9.785 -1.957 1.00 97.94 154 ILE A CA 1
ATOM 1149 C C . ILE A 1 154 ? 10.554 -10.480 -2.766 1.00 97.94 154 ILE A C 1
ATOM 1151 O O . ILE A 1 154 ? 9.395 -10.063 -2.747 1.00 97.94 154 ILE A O 1
ATOM 1155 N N . ARG A 1 155 ? 10.886 -11.563 -3.475 1.00 97.56 155 ARG A N 1
ATOM 1156 C CA . ARG A 1 155 ? 9.910 -12.364 -4.238 1.00 97.56 155 ARG A CA 1
ATOM 1157 C C . ARG A 1 155 ? 9.251 -13.432 -3.362 1.00 97.56 155 ARG A C 1
ATOM 1159 O O . ARG A 1 155 ? 9.937 -14.183 -2.671 1.00 97.56 155 ARG A O 1
ATOM 1166 N N . LYS A 1 156 ? 7.919 -13.542 -3.415 1.00 96.38 156 LYS A N 1
ATOM 1167 C CA . LYS A 1 156 ? 7.138 -14.561 -2.696 1.00 96.38 156 LYS A CA 1
ATOM 1168 C C . LYS A 1 156 ? 5.906 -14.981 -3.501 1.00 96.38 156 LYS A C 1
ATOM 1170 O O . LYS A 1 156 ? 4.896 -14.280 -3.539 1.00 96.38 156 LYS A O 1
ATOM 1175 N N . GLY A 1 157 ? 5.977 -16.162 -4.117 1.00 95.75 157 GLY A N 1
ATOM 1176 C CA . GLY A 1 157 ? 4.959 -16.618 -5.066 1.00 95.75 157 GLY A CA 1
ATOM 1177 C C . GLY A 1 157 ? 4.903 -15.690 -6.282 1.00 95.75 157 GLY A C 1
ATOM 1178 O O . GLY A 1 157 ? 5.943 -15.291 -6.794 1.00 95.75 157 GLY A O 1
ATOM 1179 N N . ALA A 1 158 ? 3.697 -15.310 -6.706 1.00 95.69 158 ALA A N 1
ATOM 1180 C CA . ALA A 1 158 ? 3.477 -14.365 -7.805 1.00 95.69 158 ALA A CA 1
ATOM 1181 C C . ALA A 1 158 ? 3.649 -12.876 -7.415 1.00 95.69 158 ALA A C 1
ATOM 1183 O O . ALA A 1 158 ? 3.356 -12.002 -8.225 1.00 95.69 158 ALA A O 1
ATOM 1184 N N . TYR A 1 159 ? 4.090 -12.572 -6.188 1.00 97.38 159 TYR A N 1
ATOM 1185 C CA . TYR A 1 159 ? 4.210 -11.203 -5.678 1.00 97.38 159 TYR A CA 1
ATOM 1186 C C . TYR A 1 159 ? 5.666 -10.810 -5.408 1.00 97.38 159 TYR A C 1
ATOM 1188 O O . TYR A 1 159 ? 6.446 -11.589 -4.854 1.00 97.38 159 TYR A O 1
ATOM 1196 N N . THR A 1 160 ? 5.994 -9.560 -5.731 1.00 98.31 160 THR A N 1
ATOM 1197 C CA . THR A 1 160 ? 7.263 -8.906 -5.392 1.00 98.31 160 THR A CA 1
ATOM 1198 C C . THR A 1 160 ? 6.994 -7.822 -4.354 1.00 98.31 160 THR A C 1
ATOM 1200 O O . THR A 1 160 ? 6.104 -6.994 -4.539 1.00 98.31 160 THR A O 1
ATOM 1203 N N . PHE A 1 161 ? 7.757 -7.826 -3.265 1.00 98.31 161 PHE A N 1
ATOM 1204 C CA . PHE A 1 161 ? 7.663 -6.856 -2.178 1.00 98.31 161 PHE A CA 1
ATOM 1205 C C . PHE A 1 161 ? 8.897 -5.946 -2.185 1.00 98.31 161 PHE A C 1
ATOM 1207 O O . PHE A 1 161 ? 10.029 -6.411 -2.339 1.00 98.31 161 PHE A O 1
ATOM 1214 N N . VAL A 1 162 ? 8.663 -4.645 -2.013 1.00 98.44 162 VAL A N 1
ATOM 1215 C CA . VAL A 1 162 ? 9.717 -3.639 -1.826 1.00 98.44 162 VAL A CA 1
ATOM 1216 C C . VAL A 1 162 ? 10.387 -3.876 -0.464 1.00 98.44 162 VAL A C 1
ATOM 1218 O O . VAL A 1 162 ? 9.659 -4.068 0.517 1.00 98.44 162 VAL A O 1
ATOM 1221 N N . PRO A 1 163 ? 11.730 -3.889 -0.376 1.00 98.44 163 PRO A N 1
ATOM 1222 C CA . PRO A 1 163 ? 12.431 -3.863 0.898 1.00 98.44 163 PRO A CA 1
ATOM 1223 C C . PRO A 1 163 ? 12.355 -2.444 1.474 1.00 98.44 163 PRO A C 1
ATOM 1225 O O . PRO A 1 163 ? 12.619 -1.464 0.776 1.00 98.44 163 PRO A O 1
ATOM 1228 N N . TRP A 1 164 ? 11.927 -2.324 2.726 1.00 98.50 164 TRP A N 1
ATOM 1229 C CA . TRP A 1 164 ? 11.602 -1.046 3.354 1.00 98.50 164 TRP A CA 1
ATOM 1230 C C . TRP A 1 164 ? 12.628 -0.651 4.414 1.00 98.50 164 TRP A C 1
ATOM 1232 O O . TRP A 1 164 ? 12.821 -1.360 5.401 1.00 98.50 164 TRP A O 1
ATOM 1242 N N . LEU A 1 165 ? 13.187 0.546 4.260 1.00 98.12 165 LEU A N 1
ATOM 1243 C CA . LEU A 1 165 ? 13.925 1.256 5.296 1.00 98.12 165 LEU A CA 1
ATOM 1244 C C . LEU A 1 165 ? 12.984 2.233 6.024 1.00 98.12 165 LEU A C 1
ATOM 1246 O O . LEU A 1 165 ? 12.117 2.866 5.412 1.00 98.12 165 LEU A O 1
ATOM 1250 N N . LEU A 1 166 ? 13.149 2.379 7.340 1.00 98.25 166 LEU A N 1
ATOM 1251 C CA . LEU A 1 166 ? 12.407 3.370 8.122 1.00 98.25 166 LEU A CA 1
ATOM 1252 C C . LEU A 1 166 ? 12.903 4.782 7.781 1.00 98.25 166 LEU A C 1
ATOM 1254 O O . LEU A 1 166 ? 14.056 5.108 8.048 1.00 98.25 166 LEU A O 1
ATOM 1258 N N . SER A 1 167 ? 12.024 5.631 7.241 1.00 98.31 167 SER A N 1
ATOM 1259 C CA . SER A 1 167 ? 12.337 7.043 6.986 1.00 98.31 167 SER A CA 1
ATOM 1260 C C . SER A 1 167 ? 12.182 7.873 8.259 1.00 98.31 167 SER A C 1
ATOM 1262 O O . SER A 1 167 ? 13.119 8.548 8.676 1.00 98.31 167 SER A O 1
ATOM 1264 N N . PHE A 1 168 ? 11.021 7.780 8.915 1.00 98.31 168 PHE A N 1
ATOM 1265 C CA . PHE A 1 168 ? 10.805 8.323 10.256 1.00 98.31 168 PHE A CA 1
ATOM 1266 C C . PHE A 1 168 ? 9.610 7.658 10.951 1.00 98.31 168 PHE A C 1
ATOM 1268 O O . PHE A 1 168 ? 8.735 7.066 10.314 1.00 98.31 168 PHE A O 1
ATOM 1275 N N . LYS A 1 169 ? 9.553 7.815 12.277 1.00 98.25 169 LYS A N 1
ATOM 1276 C CA . LYS A 1 169 ? 8.416 7.457 13.131 1.00 98.25 169 LYS A CA 1
ATOM 1277 C C . LYS A 1 169 ? 8.144 8.590 14.125 1.00 98.25 169 LYS A C 1
ATOM 1279 O O . LYS A 1 169 ? 9.074 9.097 14.748 1.00 98.25 169 LYS A O 1
ATOM 1284 N N . ARG A 1 170 ? 6.868 8.924 14.321 1.00 97.81 170 ARG A N 1
ATOM 1285 C CA . ARG A 1 170 ? 6.350 9.820 15.361 1.00 97.81 170 ARG A CA 1
ATOM 1286 C C . ARG A 1 170 ? 5.313 9.070 16.198 1.00 97.81 170 ARG A C 1
ATOM 1288 O O . ARG A 1 170 ? 4.397 8.469 15.644 1.00 97.81 170 ARG A O 1
ATOM 1295 N N . GLY A 1 171 ? 5.470 9.126 17.519 1.00 96.50 171 GLY A N 1
ATOM 1296 C CA . GLY A 1 171 ? 4.531 8.540 18.475 1.00 96.50 171 GLY A CA 1
ATOM 1297 C C . GLY A 1 171 ? 4.612 7.017 18.619 1.00 96.50 171 GLY A C 1
ATOM 1298 O O . GLY A 1 171 ? 5.689 6.424 18.498 1.00 96.50 171 GLY A O 1
ATOM 1299 N N . ARG A 1 172 ? 3.484 6.382 18.947 1.00 97.00 172 ARG A N 1
ATOM 1300 C CA . ARG A 1 172 ? 3.371 4.968 19.351 1.00 97.00 172 ARG A CA 1
ATOM 1301 C C . ARG A 1 172 ? 2.353 4.156 18.551 1.00 97.00 172 ARG A C 1
ATOM 1303 O O . ARG A 1 172 ? 2.533 2.942 18.475 1.00 97.00 172 ARG A O 1
ATOM 1310 N N . ALA A 1 173 ? 1.356 4.781 17.921 1.00 98.00 173 ALA A N 1
ATOM 1311 C CA . ALA A 1 173 ? 0.267 4.086 17.228 1.00 98.00 173 ALA A CA 1
ATOM 1312 C C . ALA A 1 173 ? 0.723 3.180 16.067 1.00 98.00 173 ALA A C 1
ATOM 1314 O O . ALA A 1 173 ? -0.006 2.257 15.695 1.00 98.00 173 ALA A O 1
ATOM 1315 N N . LEU A 1 174 ? 1.923 3.411 15.517 1.00 98.56 174 LEU A N 1
ATOM 1316 C CA . LEU A 1 174 ? 2.514 2.658 14.406 1.00 98.56 174 LEU A CA 1
ATOM 1317 C C . LEU A 1 174 ? 3.949 2.193 14.719 1.00 98.56 174 LEU A C 1
ATOM 1319 O O . LEU A 1 174 ? 4.743 2.906 15.340 1.00 98.56 174 LEU A O 1
ATOM 1323 N N . GLU A 1 175 ? 4.309 1.002 14.245 1.00 98.19 175 GLU A N 1
ATOM 1324 C CA . GLU A 1 175 ? 5.658 0.416 14.299 1.00 98.19 175 GLU A CA 1
ATOM 1325 C C . GLU A 1 175 ? 6.047 -0.188 12.945 1.00 98.19 175 GLU A C 1
ATOM 1327 O O . GLU A 1 175 ? 5.183 -0.647 12.206 1.00 98.19 175 GLU A O 1
ATOM 1332 N N . GLU A 1 176 ? 7.341 -0.222 12.621 1.00 97.69 176 GLU A N 1
AT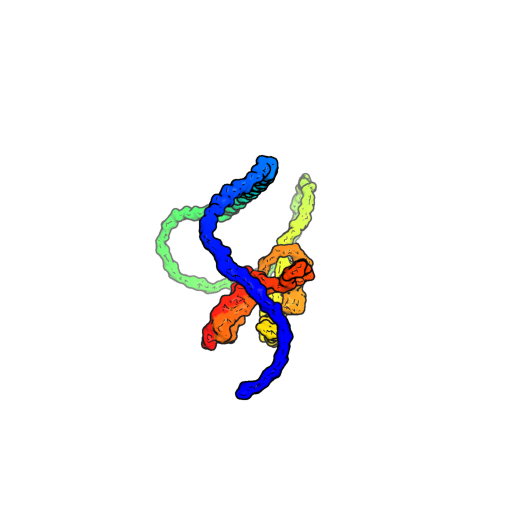OM 1333 C CA . GLU A 1 176 ? 7.846 -1.148 11.601 1.00 97.69 176 GLU A CA 1
ATOM 1334 C C . GLU A 1 176 ? 7.952 -2.531 12.253 1.00 97.69 176 GLU A C 1
ATOM 1336 O O . GLU A 1 176 ? 8.389 -2.645 13.404 1.00 97.69 176 GLU A O 1
ATOM 1341 N N . LYS A 1 177 ? 7.518 -3.574 11.542 1.00 97.44 177 LYS A N 1
ATOM 1342 C CA . LYS A 1 177 ? 7.842 -4.955 11.887 1.00 97.44 177 LYS A CA 1
ATOM 1343 C C . LYS A 1 177 ? 7.817 -5.863 10.656 1.00 97.44 177 LYS A C 1
ATOM 1345 O O . LYS A 1 177 ? 6.770 -6.053 10.032 1.00 97.44 177 LYS A O 1
ATOM 1350 N N . GLU A 1 178 ? 8.927 -6.567 10.424 1.00 96.12 178 GLU A N 1
ATOM 1351 C CA . GLU A 1 178 ? 9.067 -7.601 9.385 1.00 96.12 178 GLU A CA 1
ATOM 1352 C C . GLU A 1 178 ? 8.739 -7.084 7.966 1.00 96.12 178 GLU A C 1
ATOM 1354 O O . GLU A 1 178 ? 7.995 -7.739 7.223 1.00 96.12 178 GLU A O 1
ATOM 1359 N N . ASN A 1 179 ? 9.261 -5.915 7.590 1.00 97.62 179 ASN A N 1
ATOM 1360 C CA . ASN A 1 179 ? 9.025 -5.259 6.300 1.00 97.62 179 ASN A CA 1
ATOM 1361 C C . ASN A 1 179 ? 7.547 -4.851 6.097 1.00 97.62 179 ASN A C 1
ATOM 1363 O O . ASN A 1 179 ? 6.985 -5.002 5.005 1.00 97.62 179 ASN A O 1
ATOM 1367 N N . LYS A 1 180 ? 6.884 -4.407 7.175 1.00 98.00 180 LYS A N 1
ATOM 1368 C CA . LYS A 1 180 ? 5.460 -4.009 7.211 1.00 98.00 180 LYS A CA 1
ATOM 1369 C C . LYS A 1 180 ? 5.231 -2.939 8.278 1.00 98.00 180 LYS A C 1
ATOM 1371 O O . LYS A 1 180 ? 5.985 -2.846 9.240 1.00 98.00 180 LYS A O 1
ATOM 1376 N N . ILE A 1 181 ? 4.124 -2.205 8.165 1.00 98.62 181 ILE A N 1
ATOM 1377 C CA . ILE A 1 181 ? 3.637 -1.333 9.241 1.00 98.62 181 ILE A CA 1
ATOM 1378 C C . ILE A 1 181 ? 2.693 -2.134 10.151 1.00 98.62 181 ILE A C 1
ATOM 1380 O O . ILE A 1 181 ? 1.684 -2.682 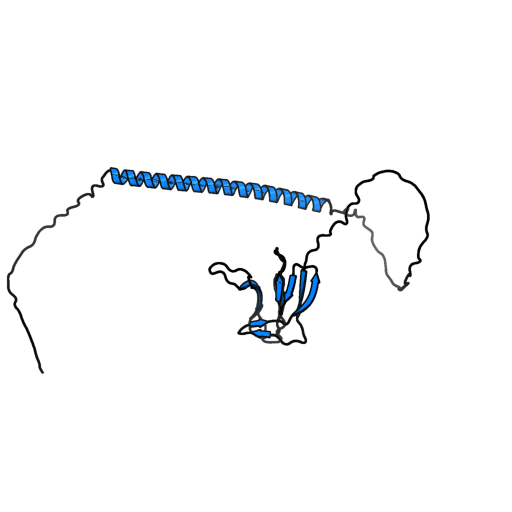9.699 1.00 98.62 181 ILE A O 1
ATOM 1384 N N . LEU A 1 182 ? 3.025 -2.199 11.438 1.00 98.25 182 LEU A N 1
ATOM 1385 C CA . LEU A 1 182 ? 2.212 -2.761 12.510 1.00 98.25 182 LEU A CA 1
ATOM 1386 C C . LEU A 1 182 ? 1.406 -1.644 13.185 1.00 98.25 182 LEU A C 1
ATOM 1388 O O . LEU A 1 182 ? 1.973 -0.692 13.718 1.00 98.25 182 LEU A O 1
ATOM 1392 N N . VAL A 1 183 ? 0.082 -1.794 13.206 1.00 98.19 183 VAL A N 1
ATOM 1393 C CA . VAL A 1 183 ? -0.823 -0.922 13.967 1.00 98.19 183 VAL A CA 1
ATOM 1394 C C . VAL A 1 183 ? -0.832 -1.362 15.433 1.00 98.19 183 VAL A C 1
ATOM 1396 O O . VAL A 1 183 ? -1.071 -2.535 15.725 1.00 98.19 183 VAL A O 1
ATOM 1399 N N . LYS A 1 184 ? -0.558 -0.423 16.344 1.00 98.06 184 LYS A N 1
ATOM 1400 C CA . LYS A 1 184 ? -0.483 -0.630 17.801 1.00 98.06 184 LYS A CA 1
ATOM 1401 C C . LYS A 1 184 ? -1.696 -0.081 18.545 1.00 98.06 184 LYS A C 1
ATOM 1403 O O . LYS A 1 184 ? -2.133 -0.695 19.512 1.00 98.06 184 LYS A O 1
ATOM 1408 N N . GLU A 1 185 ? -2.240 1.038 18.080 1.00 97.38 185 GLU A N 1
ATOM 1409 C CA . GLU A 1 185 ? -3.402 1.711 18.665 1.00 97.38 185 GLU A CA 1
ATOM 1410 C C . GLU A 1 185 ? -4.527 1.758 17.612 1.00 97.38 185 GLU A C 1
ATOM 1412 O O . GLU A 1 185 ? -4.266 1.895 16.417 1.00 97.38 185 GLU A O 1
ATOM 1417 N N . THR A 1 186 ? -5.786 1.557 18.011 1.00 97.31 186 THR A N 1
ATOM 1418 C CA . THR A 1 186 ? -6.914 1.463 17.066 1.00 97.31 186 THR A CA 1
ATOM 1419 C C . THR A 1 186 ? -7.475 2.838 16.721 1.00 97.31 186 THR A C 1
ATOM 1421 O O . THR A 1 186 ? -7.969 3.533 17.604 1.00 97.31 186 THR A O 1
ATOM 1424 N N . GLY A 1 187 ? -7.494 3.188 15.435 1.00 96.56 187 GLY A N 1
ATOM 1425 C CA . GLY A 1 187 ? -8.065 4.441 14.944 1.00 96.56 187 GLY A CA 1
ATOM 1426 C C . GLY A 1 187 ? -8.267 4.445 13.428 1.00 96.56 187 GLY A C 1
ATOM 1427 O O . GLY A 1 187 ? -8.130 3.412 12.766 1.00 96.56 187 GLY A O 1
ATOM 1428 N N . TYR A 1 188 ? -8.588 5.621 12.891 1.00 97.69 188 TYR A N 1
ATOM 1429 C CA . TYR A 1 188 ? -8.572 5.891 11.454 1.00 97.69 188 TYR A CA 1
ATOM 1430 C C . TYR A 1 188 ? -7.173 6.349 11.033 1.00 97.69 188 TYR A C 1
ATOM 1432 O O . TYR A 1 188 ? -6.529 7.113 11.747 1.00 97.69 188 TYR A O 1
ATOM 1440 N N . PHE A 1 189 ? -6.714 5.892 9.869 1.00 98.31 189 PHE A N 1
ATOM 1441 C CA . PHE A 1 189 ? -5.382 6.184 9.346 1.00 98.31 189 PHE A CA 1
ATOM 1442 C C . PHE A 1 189 ? -5.482 6.627 7.888 1.00 98.31 189 PHE A C 1
ATOM 1444 O O . PHE A 1 189 ? -6.142 5.965 7.088 1.00 98.31 189 PHE A O 1
ATOM 1451 N N . PHE A 1 190 ? -4.783 7.707 7.541 1.00 98.50 190 PHE A N 1
ATOM 1452 C CA . PHE A 1 190 ? -4.457 8.032 6.155 1.00 98.50 190 PHE A CA 1
ATOM 1453 C C . PHE A 1 190 ? -3.264 7.163 5.731 1.00 98.50 190 PHE A C 1
ATOM 1455 O O . PHE A 1 190 ? -2.229 7.181 6.400 1.00 98.50 190 PHE A O 1
ATOM 1462 N N . ILE A 1 191 ? -3.415 6.356 4.675 1.00 98.69 191 ILE A N 1
ATOM 1463 C CA . ILE A 1 191 ? -2.425 5.343 4.275 1.00 98.69 191 ILE A CA 1
ATOM 1464 C C . ILE A 1 191 ? -2.112 5.511 2.791 1.00 98.69 191 ILE A C 1
ATOM 1466 O O . ILE A 1 191 ? -2.852 5.027 1.942 1.00 98.69 191 ILE A O 1
ATOM 1470 N N . TYR A 1 192 ? -0.985 6.151 2.496 1.00 98.75 192 TYR A N 1
ATOM 1471 C CA . TYR A 1 192 ? -0.510 6.384 1.137 1.00 98.75 192 TYR A CA 1
ATOM 1472 C C . TYR A 1 192 ? 0.613 5.416 0.740 1.00 98.75 192 TYR A C 1
ATOM 1474 O O . TYR A 1 192 ? 1.302 4.844 1.588 1.00 98.75 192 TYR A O 1
ATOM 1482 N N . GLY A 1 193 ? 0.835 5.267 -0.564 1.00 98.62 193 GLY A N 1
ATOM 1483 C CA . GLY A 1 193 ? 1.947 4.508 -1.128 1.00 98.62 193 GLY A CA 1
ATOM 1484 C C . GLY A 1 193 ? 2.302 4.987 -2.531 1.00 98.62 193 GLY A C 1
ATOM 1485 O O . GLY A 1 193 ? 1.427 5.359 -3.311 1.00 98.62 193 GLY A O 1
ATOM 1486 N N . GLN A 1 194 ? 3.597 4.967 -2.857 1.00 98.75 194 GLN A N 1
ATOM 1487 C CA . GLN A 1 194 ? 4.100 5.261 -4.196 1.00 98.75 194 GLN A CA 1
ATOM 1488 C C . GLN A 1 194 ? 5.176 4.254 -4.597 1.00 98.75 194 GLN A C 1
ATOM 1490 O O . GLN A 1 194 ? 6.025 3.891 -3.784 1.00 98.75 194 GLN A O 1
ATOM 1495 N N . VAL A 1 195 ? 5.160 3.836 -5.861 1.00 98.75 195 VAL A N 1
ATOM 1496 C CA . VAL A 1 195 ? 6.191 2.978 -6.464 1.00 98.75 195 VAL A CA 1
ATOM 1497 C C . VAL A 1 195 ? 6.537 3.519 -7.853 1.00 98.75 195 VAL A C 1
ATOM 1499 O O . VAL A 1 195 ? 5.647 3.972 -8.574 1.00 98.75 195 VAL A O 1
ATOM 1502 N N . LEU A 1 196 ? 7.822 3.482 -8.213 1.00 98.62 196 LEU A N 1
ATOM 1503 C CA . LEU A 1 196 ? 8.321 3.704 -9.573 1.00 98.62 196 LEU A CA 1
ATOM 1504 C C . LEU A 1 196 ? 8.499 2.346 -10.262 1.00 98.62 196 LEU A C 1
ATOM 1506 O O . LEU A 1 196 ? 9.129 1.453 -9.698 1.00 98.62 196 LEU A O 1
ATOM 1510 N N . TYR A 1 197 ? 7.962 2.201 -11.471 1.00 98.56 197 TYR A N 1
ATOM 1511 C CA . TYR A 1 197 ? 8.054 0.981 -12.268 1.00 98.56 197 TYR A CA 1
ATOM 1512 C C . TYR A 1 197 ? 8.963 1.182 -13.477 1.00 98.56 197 TYR A C 1
ATOM 1514 O O . TYR A 1 197 ? 8.752 2.085 -14.288 1.00 98.56 197 TYR A O 1
ATOM 1522 N N . THR A 1 198 ? 9.939 0.285 -13.597 1.00 98.12 198 THR A N 1
ATOM 1523 C CA . THR A 1 198 ? 10.898 0.189 -14.708 1.00 98.12 198 THR A CA 1
ATOM 1524 C C . THR A 1 198 ? 10.839 -1.170 -15.416 1.00 98.12 198 THR A C 1
ATOM 1526 O O . THR A 1 198 ? 11.771 -1.577 -16.104 1.00 98.12 198 THR A O 1
ATOM 1529 N N . ASP A 1 199 ? 9.722 -1.879 -15.245 1.00 97.50 199 ASP A N 1
ATOM 1530 C CA . ASP A 1 199 ? 9.395 -3.138 -15.918 1.00 97.50 199 ASP A CA 1
ATOM 1531 C C . ASP A 1 199 ? 8.562 -2.841 -17.180 1.00 97.50 199 ASP A C 1
ATOM 1533 O O . ASP A 1 199 ? 7.699 -1.960 -17.153 1.00 97.50 199 ASP A O 1
ATOM 1537 N N . SER A 1 200 ? 8.824 -3.547 -18.283 1.00 97.50 200 SER A N 1
ATOM 1538 C CA . SER A 1 200 ? 8.118 -3.380 -19.565 1.00 97.50 200 SER A CA 1
ATOM 1539 C C . SER A 1 200 ? 6.849 -4.236 -19.688 1.00 97.50 200 SER A C 1
ATOM 1541 O O . SER A 1 200 ? 6.179 -4.203 -20.722 1.00 97.50 200 SER A O 1
ATOM 1543 N N . THR A 1 201 ? 6.478 -4.984 -18.644 1.00 97.69 201 THR A N 1
ATOM 1544 C CA . THR A 1 201 ? 5.180 -5.666 -18.543 1.00 97.69 201 THR A CA 1
ATOM 1545 C C . THR A 1 201 ? 4.039 -4.666 -18.747 1.00 97.69 201 THR A C 1
ATOM 1547 O O . THR A 1 201 ? 3.964 -3.662 -18.044 1.00 97.69 201 THR A O 1
ATOM 1550 N N . PHE A 1 202 ? 3.132 -4.966 -19.688 1.00 98.00 202 PHE A N 1
ATOM 1551 C CA . PHE A 1 202 ? 2.130 -4.040 -20.251 1.00 98.00 202 PHE A CA 1
ATOM 1552 C C . PHE A 1 202 ? 1.363 -3.173 -19.235 1.00 98.00 202 PHE A C 1
ATOM 1554 O O . PHE A 1 202 ? 1.009 -2.036 -19.546 1.00 98.00 202 PHE A O 1
ATOM 1561 N N . ALA A 1 203 ? 1.108 -3.697 -18.033 1.00 98.31 203 ALA A N 1
ATOM 1562 C CA . ALA A 1 203 ? 0.595 -2.942 -16.903 1.00 98.31 203 ALA A CA 1
ATOM 1563 C C . ALA A 1 203 ? 1.287 -3.372 -15.603 1.00 98.31 203 ALA A C 1
ATOM 1565 O O . ALA A 1 203 ? 1.407 -4.564 -15.314 1.00 98.31 203 ALA A O 1
ATOM 1566 N N . MET A 1 204 ? 1.691 -2.390 -14.798 1.00 98.62 204 MET A N 1
ATOM 1567 C CA . MET A 1 204 ? 2.365 -2.565 -13.510 1.00 98.62 204 MET A CA 1
ATOM 1568 C C . MET A 1 204 ? 1.608 -1.837 -12.400 1.00 98.62 204 MET A C 1
ATOM 1570 O O . MET A 1 204 ? 0.901 -0.862 -12.648 1.00 98.62 204 MET A O 1
ATOM 1574 N N . GLY A 1 205 ? 1.722 -2.306 -11.158 1.00 98.50 205 GLY A N 1
ATOM 1575 C CA . GLY A 1 205 ? 0.916 -1.774 -10.061 1.00 98.50 205 GLY A CA 1
ATOM 1576 C C . GLY A 1 205 ? 1.275 -2.318 -8.684 1.00 98.50 205 GLY A C 1
ATOM 1577 O O . GLY A 1 205 ? 2.194 -3.124 -8.530 1.00 98.50 205 GLY A O 1
ATOM 1578 N N . HIS A 1 206 ? 0.569 -1.843 -7.659 1.00 98.75 206 HIS A N 1
ATOM 1579 C CA . HIS A 1 206 ? 0.718 -2.302 -6.275 1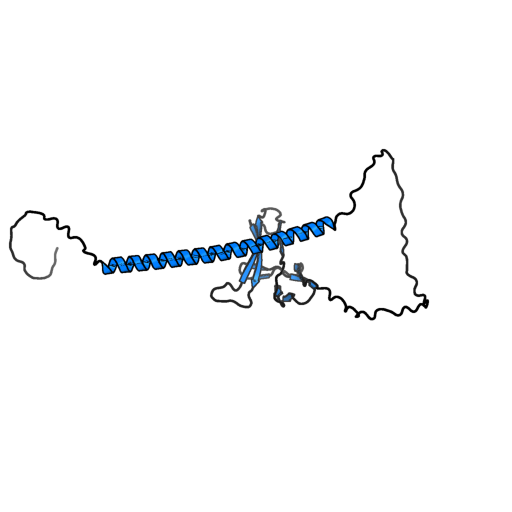.00 98.75 206 HIS A CA 1
ATOM 1580 C C . HIS A 1 206 ? -0.623 -2.330 -5.540 1.00 98.75 206 HIS A C 1
ATOM 1582 O O . HIS A 1 206 ? -1.611 -1.729 -5.966 1.00 98.75 206 HIS A O 1
ATOM 1588 N N . LEU A 1 207 ? -0.632 -3.034 -4.407 1.00 98.69 207 LEU A N 1
ATOM 1589 C CA . LEU A 1 207 ? -1.770 -3.181 -3.507 1.00 98.69 207 LEU A CA 1
ATOM 1590 C C . LEU A 1 207 ? -1.362 -2.693 -2.113 1.00 98.69 207 LEU A C 1
ATOM 1592 O O . LEU A 1 207 ? -0.405 -3.213 -1.541 1.00 98.69 207 LEU A O 1
ATOM 1596 N N . ILE A 1 208 ? -2.106 -1.747 -1.543 1.00 98.62 208 ILE A N 1
ATOM 1597 C CA . ILE A 1 208 ? -1.999 -1.407 -0.119 1.00 98.62 208 ILE A CA 1
ATOM 1598 C C . ILE A 1 208 ? -2.940 -2.360 0.618 1.00 98.62 208 ILE A C 1
ATOM 1600 O O . ILE A 1 208 ? -4.156 -2.298 0.428 1.00 98.62 208 ILE A O 1
ATOM 1604 N N . GLN A 1 209 ? -2.395 -3.292 1.406 1.00 98.19 209 GLN A N 1
ATOM 1605 C CA . GLN A 1 209 ? -3.166 -4.393 1.995 1.00 98.19 209 GLN A CA 1
ATOM 1606 C C . GLN A 1 209 ? -3.119 -4.411 3.525 1.00 98.19 209 GLN A C 1
ATOM 1608 O O . GLN A 1 209 ? -2.054 -4.356 4.138 1.00 98.19 209 GLN A O 1
ATOM 1613 N N . ARG A 1 210 ? -4.288 -4.590 4.143 1.00 97.88 210 ARG A N 1
ATOM 1614 C CA . ARG A 1 210 ? -4.459 -4.802 5.581 1.00 97.88 210 ARG A CA 1
ATOM 1615 C C . ARG A 1 210 ? -4.558 -6.295 5.874 1.00 97.88 210 ARG A C 1
ATOM 1617 O O . ARG A 1 210 ? -5.542 -6.934 5.501 1.00 97.88 210 ARG A O 1
ATOM 1624 N N . LYS A 1 211 ? -3.593 -6.843 6.616 1.00 97.06 211 LYS A N 1
ATOM 1625 C CA . LYS A 1 211 ? -3.778 -8.133 7.296 1.00 97.06 211 LYS A CA 1
ATOM 1626 C C . LYS A 1 211 ? -4.611 -7.900 8.561 1.00 97.06 211 LYS A C 1
ATOM 1628 O O . LYS A 1 211 ? -4.207 -7.125 9.428 1.00 97.06 211 LYS A O 1
ATOM 1633 N N . LYS A 1 212 ? -5.774 -8.538 8.667 1.00 94.75 212 LYS A N 1
ATOM 1634 C CA . LYS A 1 212 ? -6.611 -8.499 9.872 1.00 94.75 212 LYS A CA 1
ATOM 1635 C C . LYS A 1 212 ? -5.985 -9.348 10.988 1.00 94.75 212 LYS A C 1
ATOM 1637 O O . LYS A 1 212 ? -5.409 -10.399 10.721 1.00 94.75 212 LYS A O 1
ATOM 1642 N N . VAL A 1 213 ? -6.122 -8.891 12.236 1.00 92.38 213 VAL A N 1
ATOM 1643 C CA . VAL A 1 213 ? -5.757 -9.663 13.444 1.00 92.38 213 VAL A CA 1
ATOM 1644 C C . VAL A 1 213 ? -6.905 -10.585 13.861 1.00 92.38 213 VAL A C 1
ATOM 1646 O O . VAL A 1 213 ? -6.679 -11.750 14.162 1.00 92.38 213 VAL A O 1
ATOM 1649 N N . HIS A 1 214 ? -8.137 -10.073 13.814 1.00 89.12 214 HIS A N 1
ATOM 1650 C CA . HIS A 1 214 ? -9.368 -10.823 14.059 1.00 89.12 214 HIS A CA 1
ATOM 1651 C C . HIS A 1 214 ? -10.117 -11.023 12.743 1.00 89.12 214 HIS A C 1
ATOM 1653 O O . HIS A 1 214 ? -10.196 -10.099 11.932 1.00 89.12 214 HIS A O 1
ATOM 1659 N N . VAL A 1 215 ? -10.647 -12.224 12.537 1.00 90.56 215 VAL A N 1
ATOM 1660 C CA . VAL A 1 215 ? -11.367 -12.640 11.329 1.00 90.56 215 VAL A CA 1
ATOM 1661 C C . VAL A 1 215 ? -12.626 -13.363 11.788 1.00 90.56 215 VAL A C 1
ATOM 1663 O O . VAL A 1 215 ? -12.541 -14.219 12.669 1.00 90.56 215 VAL A O 1
ATOM 1666 N N . PHE A 1 216 ? -13.776 -13.008 11.221 1.00 87.00 216 PHE A N 1
ATOM 1667 C CA . PHE A 1 216 ? -15.071 -13.566 11.607 1.00 87.00 216 PHE A CA 1
ATOM 1668 C C . PHE A 1 216 ? -15.722 -14.272 10.415 1.00 87.00 216 PHE A C 1
ATOM 1670 O O . PHE A 1 216 ? -15.707 -13.746 9.307 1.00 87.00 216 PHE A O 1
ATOM 1677 N N . GLY A 1 217 ? -16.299 -15.456 10.636 1.00 91.50 217 GLY A N 1
ATOM 1678 C CA . GLY A 1 217 ? -16.972 -16.220 9.580 1.00 91.50 217 GLY A CA 1
ATOM 1679 C C . GLY A 1 217 ? -16.058 -16.527 8.388 1.00 91.50 217 GLY A C 1
ATOM 1680 O O . GLY A 1 217 ? -15.002 -17.138 8.549 1.00 91.50 217 GLY A O 1
ATOM 1681 N N . ASP A 1 218 ? -16.488 -16.100 7.205 1.00 88.31 218 ASP A N 1
ATOM 1682 C CA . ASP A 1 218 ? -15.831 -16.252 5.904 1.00 88.31 218 ASP A CA 1
ATOM 1683 C C . ASP A 1 218 ? -15.016 -15.014 5.467 1.00 88.31 218 ASP A C 1
ATOM 1685 O O . ASP A 1 218 ? -14.527 -14.956 4.336 1.00 88.31 218 ASP A O 1
ATOM 1689 N N . GLU A 1 219 ? -14.826 -14.023 6.347 1.00 89.62 219 GLU A N 1
ATOM 1690 C CA . GLU A 1 219 ? -14.060 -12.817 6.025 1.00 89.62 219 GLU A CA 1
ATOM 1691 C C . GLU A 1 219 ? -12.619 -13.115 5.563 1.00 89.62 219 GLU A C 1
ATOM 1693 O O . GLU A 1 219 ? -11.875 -13.890 6.167 1.00 89.62 219 GLU A O 1
ATOM 1698 N N . LEU A 1 220 ? -12.149 -12.380 4.550 1.00 90.75 220 LEU A N 1
ATOM 1699 C CA . LEU A 1 220 ? -10.748 -12.443 4.137 1.00 90.75 220 LEU A CA 1
ATOM 1700 C C . LEU A 1 220 ? -9.819 -11.863 5.217 1.00 90.75 220 LEU A C 1
ATOM 1702 O O . LEU A 1 220 ? -9.939 -10.705 5.626 1.00 90.75 220 LEU A O 1
ATOM 1706 N N . SER A 1 221 ? -8.825 -12.660 5.621 1.00 93.31 221 SER A N 1
ATOM 1707 C CA . SER A 1 221 ? -7.769 -12.267 6.567 1.00 93.31 221 SER A CA 1
ATOM 1708 C C . SER A 1 221 ? -6.774 -11.247 5.997 1.00 93.31 221 SER A C 1
ATOM 1710 O O . SER A 1 221 ? -6.048 -10.600 6.755 1.00 93.31 221 SER A O 1
ATOM 1712 N N . LEU A 1 222 ? -6.750 -11.078 4.673 1.00 96.12 222 LEU A N 1
ATOM 1713 C CA . LEU A 1 222 ? -5.960 -10.091 3.944 1.00 96.12 222 LEU A CA 1
ATOM 1714 C C . LEU A 1 222 ? -6.891 -9.315 3.007 1.00 96.12 222 LEU A C 1
ATOM 1716 O O . LEU A 1 222 ? -7.483 -9.897 2.101 1.00 96.12 222 LEU A O 1
ATOM 1720 N N . VAL A 1 223 ? -7.019 -8.009 3.232 1.00 97.06 223 VAL A N 1
ATOM 1721 C CA . VAL A 1 223 ? -7.919 -7.124 2.481 1.00 97.06 223 VAL A CA 1
ATOM 1722 C C . VAL A 1 223 ? -7.098 -6.062 1.760 1.00 97.06 223 VAL A C 1
ATOM 1724 O O . VAL A 1 223 ? -6.341 -5.329 2.393 1.00 97.06 223 VAL A O 1
ATOM 1727 N N . THR A 1 224 ? -7.257 -5.950 0.443 1.00 98.00 224 THR A N 1
ATOM 1728 C CA . THR A 1 224 ? -6.750 -4.802 -0.321 1.00 98.00 224 THR A CA 1
ATOM 1729 C C . THR A 1 224 ? -7.590 -3.573 0.014 1.00 98.00 224 THR A C 1
ATOM 1731 O O . THR A 1 224 ? -8.798 -3.593 -0.197 1.00 98.00 224 THR A O 1
ATOM 1734 N N . LEU A 1 225 ? -6.952 -2.521 0.529 1.00 98.12 225 LEU A N 1
ATOM 1735 C CA . LEU A 1 225 ? -7.574 -1.216 0.763 1.00 98.12 225 LEU A CA 1
ATOM 1736 C C . LEU A 1 225 ? -7.550 -0.387 -0.525 1.00 98.12 225 LEU A C 1
ATOM 1738 O O . LEU A 1 225 ? -8.589 0.056 -1.002 1.00 98.12 225 LEU A O 1
ATOM 1742 N N . PHE A 1 226 ? -6.361 -0.260 -1.121 1.00 98.50 226 PHE A N 1
ATOM 1743 C CA . PHE A 1 226 ? -6.119 0.550 -2.313 1.00 98.50 226 PHE A CA 1
ATOM 1744 C C . PHE A 1 226 ? -5.297 -0.220 -3.349 1.00 98.50 226 PHE A C 1
ATOM 1746 O O . PHE A 1 226 ? -4.532 -1.130 -3.009 1.00 98.50 226 PHE A O 1
ATOM 1753 N N . ARG A 1 227 ? -5.448 0.148 -4.624 1.00 98.44 227 ARG A N 1
ATOM 1754 C CA . ARG A 1 227 ? -4.744 -0.463 -5.758 1.00 98.44 227 ARG A CA 1
ATOM 1755 C C . ARG A 1 227 ? -4.390 0.603 -6.784 1.00 98.44 227 ARG A C 1
ATOM 1757 O O . ARG A 1 227 ? -5.289 1.218 -7.348 1.00 98.44 227 ARG A O 1
ATOM 1764 N N . CYS A 1 228 ? -3.104 0.720 -7.086 1.00 98.62 228 CYS A N 1
ATOM 1765 C CA . CYS A 1 228 ? -2.590 1.585 -8.142 1.00 98.62 228 CYS A CA 1
ATOM 1766 C C . CYS A 1 228 ? -2.163 0.732 -9.347 1.00 98.62 228 CYS A C 1
ATOM 1768 O O . CYS A 1 228 ? -1.570 -0.330 -9.144 1.00 98.62 228 CYS A O 1
ATOM 1770 N N . ILE A 1 229 ? -2.467 1.166 -10.575 1.00 98.62 229 ILE A N 1
ATOM 1771 C CA . ILE A 1 229 ? -2.047 0.521 -11.833 1.00 98.62 229 ILE A CA 1
ATOM 1772 C C . ILE A 1 229 ? -1.634 1.610 -12.836 1.00 98.62 229 ILE A C 1
ATOM 1774 O O . ILE A 1 229 ? -2.350 2.596 -12.985 1.00 98.62 229 ILE A O 1
ATOM 1778 N N . GLN A 1 230 ? -0.523 1.399 -13.541 1.00 98.38 230 GLN A N 1
ATOM 1779 C CA . GLN A 1 230 ? -0.117 2.133 -14.742 1.00 98.38 230 GLN A CA 1
ATOM 1780 C C . GLN A 1 230 ? 0.035 1.167 -15.916 1.00 98.38 230 GLN A C 1
ATOM 1782 O O . GLN A 1 230 ? 0.476 0.034 -15.725 1.00 98.38 230 GLN A O 1
ATOM 1787 N N . ASN A 1 231 ? -0.248 1.634 -17.131 1.00 98.50 231 ASN A N 1
ATOM 1788 C CA . ASN A 1 231 ? 0.235 0.970 -18.344 1.00 98.50 231 ASN A CA 1
ATOM 1789 C C . ASN A 1 231 ? 1.716 1.329 -18.555 1.00 98.50 231 ASN A C 1
ATOM 1791 O O . ASN A 1 231 ? 2.130 2.441 -18.214 1.00 98.50 231 ASN A O 1
ATOM 1795 N N . MET A 1 232 ? 2.506 0.423 -19.130 1.00 98.56 232 MET A N 1
ATOM 1796 C CA . MET A 1 232 ? 3.948 0.613 -19.345 1.00 98.56 232 MET A CA 1
ATOM 1797 C C . MET A 1 232 ? 4.292 0.639 -20.842 1.00 98.56 232 MET A C 1
ATOM 1799 O O . MET A 1 232 ? 3.710 -0.135 -21.604 1.00 98.56 232 MET A O 1
ATOM 1803 N N . PRO A 1 233 ? 5.233 1.492 -21.290 1.00 97.69 233 PRO A N 1
ATOM 1804 C CA . PRO A 1 233 ? 5.794 1.397 -22.631 1.00 97.69 233 PRO A CA 1
ATOM 1805 C C . PRO A 1 233 ? 6.808 0.245 -22.711 1.00 97.69 233 PRO A C 1
ATOM 1807 O O . PRO A 1 233 ? 7.522 -0.040 -21.750 1.00 97.69 233 PRO A O 1
ATOM 1810 N N . GLU A 1 234 ? 6.923 -0.378 -23.885 1.00 97.12 234 GLU A N 1
ATOM 1811 C CA . GLU A 1 234 ? 7.923 -1.427 -24.142 1.00 97.12 234 GLU A CA 1
ATOM 1812 C C . GLU A 1 234 ? 9.364 -0.891 -24.051 1.00 97.12 234 GLU A C 1
ATOM 1814 O O . GLU A 1 234 ? 10.279 -1.599 -23.630 1.00 97.12 234 GLU A O 1
ATOM 1819 N N . THR A 1 235 ? 9.566 0.377 -24.426 1.00 97.50 235 THR A N 1
ATOM 1820 C CA . THR A 1 235 ? 10.858 1.069 -24.423 1.00 97.50 235 THR A CA 1
ATOM 1821 C C . THR A 1 235 ? 10.943 2.082 -23.281 1.00 97.50 235 THR A C 1
ATOM 1823 O O . THR A 1 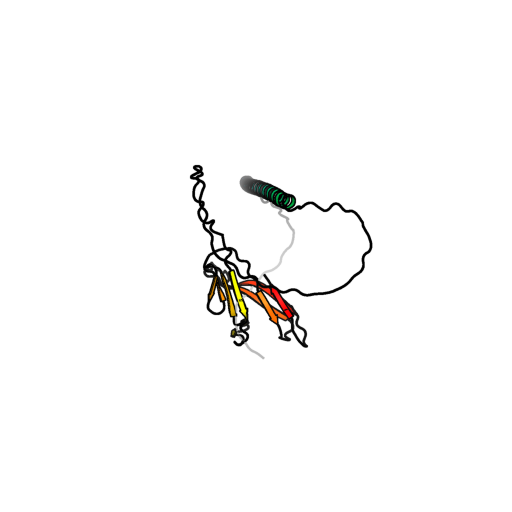235 ? 10.058 2.913 -23.098 1.00 97.50 235 THR A O 1
ATOM 1826 N N . LEU A 1 236 ? 12.043 2.029 -22.520 1.00 97.31 236 LEU A N 1
ATOM 1827 C CA . LEU A 1 236 ? 12.341 2.930 -21.394 1.00 97.31 236 LEU A CA 1
ATOM 1828 C C . LEU A 1 236 ? 11.173 3.128 -20.384 1.00 97.31 236 LEU A C 1
ATOM 1830 O O . LEU A 1 236 ? 10.871 4.273 -20.033 1.00 97.31 236 LEU A O 1
ATOM 1834 N N . PRO A 1 237 ? 10.532 2.053 -19.873 1.00 98.06 237 PRO A N 1
ATOM 1835 C CA . PRO A 1 237 ? 9.506 2.155 -18.828 1.00 98.06 237 PRO A CA 1
ATOM 1836 C C . PRO A 1 237 ? 10.028 2.906 -17.594 1.00 98.06 237 PRO A C 1
ATOM 1838 O O . PRO A 1 237 ? 11.052 2.532 -17.032 1.00 98.06 237 PRO A O 1
ATOM 1841 N N . ASN A 1 238 ? 9.335 3.977 -17.190 1.00 98.25 238 ASN A N 1
ATOM 1842 C CA . ASN A 1 238 ? 9.706 4.852 -16.065 1.00 98.25 238 ASN A CA 1
ATOM 1843 C C . ASN A 1 238 ? 8.460 5.527 -15.439 1.00 98.25 238 ASN A C 1
ATOM 1845 O O . ASN A 1 238 ? 8.432 6.740 -15.236 1.00 98.25 238 ASN A O 1
ATOM 1849 N N . ASN A 1 239 ? 7.399 4.763 -15.157 1.00 98.44 239 ASN A N 1
ATOM 1850 C CA . ASN A 1 239 ? 6.128 5.320 -14.668 1.00 98.44 239 ASN A CA 1
ATOM 1851 C C . ASN A 1 239 ? 5.993 5.169 -13.150 1.00 98.44 239 ASN A C 1
ATOM 1853 O O . ASN A 1 239 ? 6.147 4.071 -12.613 1.00 98.44 239 ASN A O 1
ATOM 1857 N N . SER A 1 240 ? 5.651 6.250 -12.448 1.00 98.50 240 SER A N 1
ATOM 1858 C CA . SER A 1 240 ? 5.260 6.196 -11.038 1.00 98.50 240 SER A CA 1
ATOM 1859 C C . SER A 1 240 ? 3.751 5.986 -10.876 1.00 98.50 240 SER A C 1
ATOM 1861 O O . SER A 1 240 ? 2.937 6.403 -11.704 1.00 98.50 240 SER A O 1
ATOM 1863 N N . CYS A 1 241 ? 3.359 5.328 -9.787 1.00 98.69 241 CYS A N 1
ATOM 1864 C CA . CYS A 1 241 ? 1.961 5.181 -9.391 1.00 98.69 241 CYS A CA 1
ATOM 1865 C C . CYS A 1 241 ? 1.827 5.515 -7.904 1.00 98.69 241 CYS A C 1
ATOM 1867 O O . CYS A 1 241 ? 2.534 4.916 -7.091 1.00 98.69 241 CYS A O 1
ATOM 1869 N N . TYR A 1 242 ? 0.939 6.453 -7.567 1.00 98.75 242 TYR A N 1
ATOM 1870 C CA . TYR A 1 242 ? 0.599 6.876 -6.205 1.00 98.75 242 TYR A CA 1
ATOM 1871 C C . TYR A 1 242 ? -0.863 6.532 -5.894 1.00 98.75 242 TYR A C 1
ATOM 1873 O O . TYR A 1 242 ? -1.734 6.753 -6.735 1.00 98.75 242 TYR A O 1
ATOM 1881 N N . SER A 1 243 ? -1.142 6.049 -4.684 1.00 98.75 243 SER A N 1
ATOM 1882 C CA . SER A 1 243 ? -2.506 5.901 -4.157 1.00 98.75 243 SER A CA 1
ATOM 1883 C C . SER A 1 243 ? -2.534 6.203 -2.660 1.00 98.75 243 SER A C 1
ATOM 1885 O O . SER A 1 243 ? -1.553 5.935 -1.965 1.00 98.75 243 SER A O 1
ATOM 1887 N N . ALA A 1 244 ? -3.667 6.713 -2.176 1.00 97.06 244 ALA A N 1
ATOM 1888 C CA . ALA A 1 244 ? -3.999 6.917 -0.765 1.00 97.06 244 ALA A CA 1
ATOM 1889 C C . ALA A 1 244 ? -5.519 6.787 -0.541 1.00 97.06 244 ALA A C 1
ATOM 1891 O O . ALA A 1 244 ? -6.205 6.530 -1.561 1.00 97.06 244 ALA A O 1
#

Radius of gyration: 43.0 Å; Cα contacts (8 Å, |Δi|>4): 187; chains: 1; bounding box: 98×125×83 Å